Protein AF-0000000087148620 (afdb_homodimer)

Structure (mmCIF, N/CA/C/O backbone):
data_AF-0000000087148620-model_v1
#
loop_
_entity.id
_entity.type
_entity.pdbx_description
1 polymer 'PIN domain-containing protein'
#
loop_
_atom_site.group_PDB
_atom_site.id
_atom_site.type_symbol
_atom_site.label_atom_id
_atom_site.label_alt_id
_atom_site.label_comp_id
_atom_site.label_asym_id
_atom_site.label_entity_id
_atom_site.label_seq_id
_atom_site.pdbx_PDB_ins_code
_atom_site.Cartn_x
_atom_site.Cartn_y
_atom_site.Cartn_z
_atom_site.occupancy
_atom_site.B_iso_or_equiv
_atom_site.auth_seq_id
_atom_site.auth_comp_id
_atom_site.auth_asym_id
_atom_site.auth_atom_id
_atom_site.pdbx_PDB_model_num
ATOM 1 N N . MET A 1 1 ? -2.773 31.922 12.789 1 35.88 1 MET A N 1
ATOM 2 C CA . MET A 1 1 ? -1.862 30.859 13.211 1 35.88 1 MET A CA 1
ATOM 3 C C . MET A 1 1 ? -2.393 29.484 12.797 1 35.88 1 MET A C 1
ATOM 5 O O . MET A 1 1 ? -3.594 29.234 12.875 1 35.88 1 MET A O 1
ATOM 9 N N . PRO A 1 2 ? -1.873 28.719 11.805 1 46 2 PRO A N 1
ATOM 10 C CA . PRO A 1 2 ? -2.492 27.453 11.383 1 46 2 PRO A CA 1
ATOM 11 C C . PRO A 1 2 ? -3.004 26.625 12.562 1 46 2 PRO A C 1
ATOM 13 O O . PRO A 1 2 ? -2.43 26.672 13.656 1 46 2 PRO A O 1
ATOM 16 N N . ASP A 1 3 ? -4.266 26.578 12.703 1 55.19 3 ASP A N 1
ATOM 17 C CA . ASP A 1 3 ? -4.863 25.859 13.812 1 55.19 3 ASP A CA 1
ATOM 18 C C . ASP A 1 3 ? -4.043 24.609 14.164 1 55.19 3 ASP A C 1
ATOM 20 O O . ASP A 1 3 ? -3.854 23.734 13.32 1 55.19 3 ASP A O 1
ATOM 24 N N . SER A 1 4 ? -2.961 24.859 14.969 1 64.56 4 SER A N 1
ATOM 25 C CA . SER A 1 4 ? -2.084 23.828 15.5 1 64.56 4 SER A CA 1
ATOM 26 C C . SER A 1 4 ? -2.887 22.688 16.109 1 64.56 4 SER A C 1
ATOM 28 O O . SER A 1 4 ? -3.984 22.891 16.625 1 64.56 4 SER A O 1
ATOM 30 N N . LEU A 1 5 ? -2.521 21.516 15.688 1 76 5 LEU A N 1
ATOM 31 C CA . LEU A 1 5 ? -3.131 20.344 16.297 1 76 5 LEU A CA 1
ATOM 32 C C . LEU A 1 5 ? -3.068 20.422 17.812 1 76 5 LEU A C 1
ATOM 34 O O . LEU A 1 5 ? -2.092 20.922 18.375 1 76 5 LEU A O 1
ATOM 38 N N . PRO A 1 6 ? -4.215 20.109 18.5 1 80.88 6 PRO A N 1
ATOM 39 C CA . PRO A 1 6 ? -4.102 19.969 19.953 1 80.88 6 PRO A CA 1
ATOM 40 C C . PRO A 1 6 ? -2.998 18.984 20.359 1 80.88 6 PRO A C 1
ATOM 42 O O . PRO A 1 6 ? -2.387 18.344 19.5 1 80.88 6 PRO A O 1
ATOM 45 N N . THR A 1 7 ? -2.738 19.047 21.672 1 81.19 7 THR A N 1
ATOM 46 C CA . THR A 1 7 ? -1.706 18.141 22.156 1 81.19 7 THR A CA 1
ATOM 47 C C . THR A 1 7 ? -2.305 16.781 22.5 1 81.19 7 THR A C 1
ATOM 49 O O . THR A 1 7 ? -3.494 16.688 22.812 1 81.19 7 THR A O 1
ATOM 52 N N . GLU A 1 8 ? -1.48 15.781 22.359 1 88.88 8 GLU A N 1
ATOM 53 C CA . GLU A 1 8 ? -1.777 14.406 22.75 1 88.88 8 GLU A CA 1
ATOM 54 C C . GLU A 1 8 ? -2.869 13.812 21.859 1 88.88 8 GLU A C 1
ATOM 56 O O . GLU A 1 8 ? -3.83 13.227 22.359 1 88.88 8 GLU A O 1
ATOM 61 N N . VAL A 1 9 ? -2.76 14.141 20.609 1 92.44 9 VAL A N 1
ATOM 62 C CA . VAL A 1 9 ? -3.727 13.578 19.672 1 92.44 9 VAL A CA 1
ATOM 63 C C . VAL A 1 9 ? -3.02 12.625 18.719 1 92.44 9 VAL A C 1
ATOM 65 O O . VAL A 1 9 ? -1.8 12.695 18.547 1 92.44 9 VAL A O 1
ATOM 68 N N . THR A 1 10 ? -3.793 11.766 18.109 1 94.94 10 THR A N 1
ATOM 69 C CA . THR A 1 10 ? -3.328 10.875 17.047 1 94.94 10 THR A CA 1
ATOM 70 C C . THR A 1 10 ? -3.717 11.422 15.68 1 94.94 10 THR A C 1
ATOM 72 O O . THR A 1 10 ? -4.879 11.758 15.445 1 94.94 10 THR A O 1
ATOM 75 N N . VAL A 1 11 ? -2.709 11.461 14.82 1 95.94 11 VAL A N 1
ATOM 76 C CA . VAL A 1 11 ? -2.896 12.086 13.516 1 95.94 11 VAL A CA 1
ATOM 77 C C . VAL A 1 11 ? -2.596 11.078 12.414 1 95.94 11 VAL A C 1
ATOM 79 O O . VAL A 1 11 ? -1.506 10.5 12.367 1 95.94 11 VAL A O 1
ATOM 82 N N . LEU A 1 12 ? -3.586 10.859 11.578 1 97.19 12 LEU A N 1
ATOM 83 C CA . LEU A 1 12 ? -3.396 10.078 10.367 1 97.19 12 LEU A CA 1
ATOM 84 C C . LEU A 1 12 ? -3.217 10.984 9.156 1 97.19 12 LEU A C 1
ATOM 86 O O . LEU A 1 12 ? -3.895 12.008 9.031 1 97.19 12 LEU A O 1
ATOM 90 N N . THR A 1 13 ? -2.299 10.602 8.281 1 95.81 13 THR A N 1
ATOM 91 C CA . THR A 1 13 ? -2.105 11.383 7.062 1 95.81 13 THR A CA 1
ATOM 92 C C . THR A 1 13 ? -2.17 10.484 5.832 1 95.81 13 THR A C 1
ATOM 94 O O . THR A 1 13 ? -2.033 9.266 5.938 1 95.81 13 THR A O 1
ATOM 97 N N . ASP A 1 14 ? -2.359 11.047 4.688 1 95.31 14 ASP A N 1
ATOM 98 C CA . ASP A 1 14 ? -2.246 10.305 3.434 1 95.31 14 ASP A CA 1
ATOM 99 C C . ASP A 1 14 ? -0.849 10.453 2.834 1 95.31 14 ASP A C 1
ATOM 101 O O . ASP A 1 14 ? 0.032 11.07 3.439 1 95.31 14 ASP A O 1
ATOM 105 N N . VAL A 1 15 ? -0.685 9.891 1.714 1 96.38 15 VAL A N 1
ATOM 106 C CA . VAL A 1 15 ? 0.651 9.781 1.139 1 96.38 15 VAL A CA 1
ATOM 107 C C . VAL A 1 15 ? 1.121 11.148 0.65 1 96.38 15 VAL A C 1
ATOM 109 O O . VAL A 1 15 ? 2.303 11.484 0.767 1 96.38 15 VAL A O 1
ATOM 112 N N . ASN A 1 16 ? 0.211 12.008 0.154 1 95.56 16 ASN A N 1
ATOM 113 C CA . ASN A 1 16 ? 0.602 13.312 -0.375 1 95.56 16 ASN A CA 1
ATOM 114 C C . ASN A 1 16 ? 1.168 14.211 0.717 1 95.56 16 ASN A C 1
ATOM 116 O O . ASN A 1 16 ? 2.172 14.898 0.507 1 95.56 16 ASN A O 1
ATOM 120 N N . VAL A 1 17 ? 0.506 14.203 1.825 1 96.31 17 VAL A N 1
ATOM 121 C CA . VAL A 1 17 ? 0.961 15.008 2.953 1 96.31 17 VAL A CA 1
ATOM 122 C C . VAL A 1 17 ? 2.367 14.578 3.361 1 96.31 17 VAL A C 1
ATOM 124 O O . VAL A 1 17 ? 3.24 15.422 3.584 1 96.31 17 VAL A O 1
ATOM 127 N N . LEU A 1 18 ? 2.623 13.328 3.438 1 96.56 18 LEU A N 1
ATOM 128 C CA . LEU A 1 18 ? 3.939 12.812 3.803 1 96.56 18 LEU A CA 1
ATOM 129 C C . LEU A 1 18 ? 4.988 13.227 2.777 1 96.56 18 LEU A C 1
ATOM 131 O O . LEU A 1 18 ? 6.051 13.742 3.143 1 96.56 18 LEU A O 1
ATOM 135 N N . ALA A 1 19 ? 4.668 13.023 1.508 1 97.81 19 ALA A N 1
ATOM 136 C CA . ALA A 1 19 ? 5.605 13.336 0.435 1 97.81 19 ALA A CA 1
ATOM 137 C C . ALA A 1 19 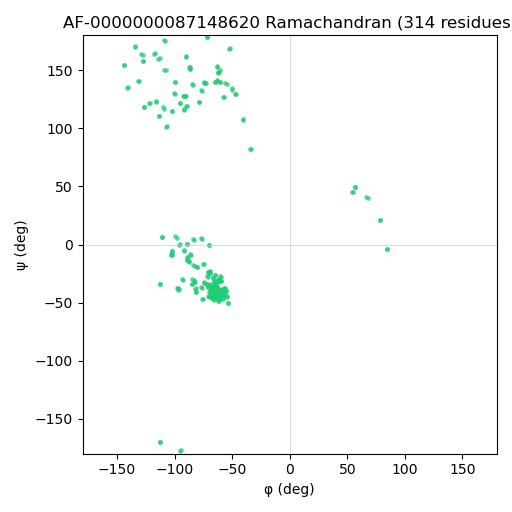? 5.949 14.82 0.425 1 97.81 19 ALA A C 1
ATOM 139 O O . ALA A 1 19 ? 7.117 15.195 0.316 1 97.81 19 ALA A O 1
ATOM 140 N N . ILE A 1 20 ? 4.938 15.625 0.566 1 97.06 20 ILE A N 1
ATOM 141 C CA . ILE A 1 20 ? 5.129 17.062 0.547 1 97.06 20 ILE A CA 1
ATOM 142 C C . ILE A 1 20 ? 5.953 17.5 1.76 1 97.06 20 ILE A C 1
ATOM 144 O O . ILE A 1 20 ? 6.891 18.281 1.634 1 97.06 20 ILE A O 1
ATOM 148 N N . ALA A 1 21 ? 5.645 16.953 2.93 1 96.19 21 ALA A N 1
ATOM 149 C CA . ALA A 1 21 ? 6.344 17.297 4.16 1 96.19 21 ALA A CA 1
ATOM 150 C C . ALA A 1 21 ? 7.824 16.938 4.074 1 96.19 21 ALA A C 1
ATOM 152 O O . ALA A 1 21 ? 8.672 17.641 4.629 1 96.19 21 ALA A O 1
ATOM 153 N N . LEU A 1 22 ? 8.133 15.914 3.354 1 96.81 22 LEU A N 1
ATOM 154 C CA . LEU A 1 22 ? 9.5 15.406 3.289 1 96.81 22 LEU A CA 1
ATOM 155 C C . LEU A 1 22 ? 10.266 16.047 2.137 1 96.81 22 LEU A C 1
ATOM 157 O O . LEU A 1 22 ? 11.453 15.781 1.945 1 96.81 22 LEU A O 1
ATOM 161 N N . THR A 1 23 ? 9.555 16.859 1.359 1 97.5 23 THR A N 1
ATOM 162 C CA . THR A 1 23 ? 10.172 17.562 0.24 1 97.5 23 THR A CA 1
ATOM 163 C C . THR A 1 23 ? 10.328 19.047 0.553 1 97.5 23 THR A C 1
ATOM 165 O O . THR A 1 23 ? 9.406 19.828 0.33 1 97.5 23 THR A O 1
ATOM 168 N N . GLU A 1 24 ? 11.477 19.438 0.899 1 94.44 24 GLU A N 1
ATOM 169 C CA . GLU A 1 24 ? 11.727 20.781 1.429 1 94.44 24 GLU A CA 1
ATOM 170 C C . GLU A 1 24 ? 11.422 21.844 0.387 1 94.44 24 GLU A C 1
ATOM 172 O O . GLU A 1 24 ? 10.883 22.906 0.718 1 94.44 24 GLU A O 1
ATOM 177 N N . ASP A 1 25 ? 11.711 21.578 -0.86 1 94 25 ASP A N 1
ATOM 178 C CA . ASP A 1 25 ? 11.578 22.609 -1.894 1 94 25 ASP A CA 1
ATOM 179 C C . ASP A 1 25 ? 10.18 22.594 -2.496 1 94 25 ASP A C 1
ATOM 181 O O . ASP A 1 25 ? 9.891 23.359 -3.42 1 94 25 ASP A O 1
ATOM 185 N N . HIS A 1 26 ? 9.32 21.719 -2.037 1 95 26 HIS A N 1
ATOM 186 C CA . HIS A 1 26 ? 7.953 21.734 -2.541 1 95 26 HIS A CA 1
ATOM 187 C C . HIS A 1 26 ? 7.238 23.031 -2.158 1 95 26 HIS A C 1
ATOM 189 O O . HIS A 1 26 ? 7.363 23.5 -1.025 1 95 26 HIS A O 1
ATOM 195 N N . PRO A 1 27 ? 6.449 23.594 -3.039 1 93.12 27 PRO A N 1
ATOM 196 C CA . PRO A 1 27 ? 5.785 24.875 -2.791 1 93.12 27 PRO A CA 1
ATOM 197 C C . PRO A 1 27 ? 4.855 24.828 -1.578 1 93.12 27 PRO A C 1
ATOM 199 O O . PRO A 1 27 ? 4.637 25.844 -0.928 1 93.12 27 PRO A O 1
ATOM 202 N N . ALA A 1 28 ? 4.363 23.688 -1.287 1 94.06 28 ALA A N 1
ATOM 203 C CA . ALA A 1 28 ? 3.416 23.578 -0.181 1 94.06 28 ALA A CA 1
ATOM 204 C C . ALA A 1 28 ? 4.105 23.062 1.081 1 94.06 28 ALA A C 1
ATOM 206 O O . ALA A 1 28 ? 3.449 22.766 2.08 1 94.06 28 ALA A O 1
ATOM 207 N N . HIS A 1 29 ? 5.371 22.938 1.078 1 95.44 29 HIS A N 1
ATOM 208 C CA . HIS A 1 29 ? 6.121 22.375 2.195 1 95.44 29 HIS A CA 1
ATOM 209 C C . HIS A 1 29 ? 5.844 23.141 3.486 1 95.44 29 HIS A C 1
ATOM 211 O O . HIS A 1 29 ? 5.582 22.547 4.527 1 95.44 29 HIS A O 1
ATOM 217 N N . GLU A 1 30 ? 5.832 24.406 3.424 1 93.5 30 GLU A N 1
ATOM 218 C CA . GLU A 1 30 ? 5.703 25.234 4.613 1 93.5 30 GLU A CA 1
ATOM 219 C C . GLU A 1 30 ? 4.305 25.125 5.219 1 93.5 30 GLU A C 1
ATOM 221 O O . GLU A 1 30 ? 4.125 25.328 6.422 1 93.5 30 GLU A O 1
ATOM 226 N N . ASP A 1 31 ? 3.371 24.75 4.426 1 93.44 31 ASP A N 1
ATOM 227 C CA . ASP A 1 31 ? 2.002 24.594 4.902 1 93.44 31 ASP A CA 1
ATOM 228 C C . ASP A 1 31 ? 1.817 23.219 5.562 1 93.44 31 ASP A C 1
ATOM 230 O O . ASP A 1 31 ? 1.035 23.078 6.504 1 93.44 31 ASP A O 1
ATOM 234 N N . VAL A 1 32 ? 2.525 22.266 5.078 1 93.69 32 VAL A N 1
ATOM 235 C CA . VAL A 1 32 ? 2.264 20.875 5.434 1 93.69 32 VAL A CA 1
ATOM 236 C C . VAL A 1 32 ? 3.213 20.438 6.547 1 93.69 32 VAL A C 1
ATOM 238 O O . VAL A 1 32 ? 2.799 19.766 7.496 1 93.69 32 VAL A O 1
ATOM 241 N N . PHE A 1 33 ? 4.449 20.891 6.508 1 93 33 PHE A N 1
ATOM 242 C CA . PHE A 1 33 ? 5.535 20.375 7.34 1 93 33 PHE A CA 1
ATOM 243 C C . PHE A 1 33 ? 5.223 20.594 8.82 1 93 33 PHE A C 1
ATOM 245 O O . PHE A 1 33 ? 5.445 19.688 9.641 1 93 33 PHE A O 1
ATOM 252 N N . PRO A 1 34 ? 4.688 21.703 9.227 1 89.44 34 PRO A N 1
ATOM 253 C CA . PRO A 1 34 ? 4.418 21.922 10.648 1 89.44 34 PRO A CA 1
ATOM 254 C C . PRO A 1 34 ? 3.465 20.875 11.227 1 89.44 34 PRO A C 1
ATOM 256 O O . PRO A 1 34 ? 3.582 20.516 12.398 1 89.44 34 PRO A O 1
ATOM 259 N N . TRP A 1 35 ? 2.564 20.375 10.438 1 87.19 35 TRP A N 1
ATOM 260 C CA . TRP A 1 35 ? 1.603 19.375 10.891 1 87.19 35 TRP A CA 1
ATOM 261 C C . TRP A 1 35 ? 2.293 18.047 11.188 1 87.19 35 TRP A C 1
ATOM 263 O O . TRP A 1 35 ? 1.923 17.344 12.125 1 87.19 35 TRP A O 1
ATOM 273 N N . ILE A 1 36 ? 3.268 17.703 10.406 1 87.62 36 ILE A N 1
ATOM 274 C CA . ILE A 1 36 ? 3.992 16.438 10.531 1 87.62 36 ILE A CA 1
ATOM 275 C C . ILE A 1 36 ? 5.043 16.562 11.633 1 87.62 36 ILE A C 1
ATOM 277 O O . ILE A 1 36 ? 5.215 15.641 12.438 1 87.62 36 ILE A O 1
ATOM 281 N N . GLN A 1 37 ? 5.695 17.734 11.641 1 85.19 37 GLN A N 1
ATOM 282 C CA . GLN A 1 37 ? 6.707 17.984 12.664 1 85.19 37 GLN A CA 1
ATOM 283 C C . GLN A 1 37 ? 6.105 17.891 14.062 1 85.19 37 GLN A C 1
ATOM 285 O O . GLN A 1 37 ? 6.688 17.266 14.961 1 85.19 37 GLN A O 1
ATOM 290 N N . ASN A 1 38 ? 4.98 18.5 14.211 1 81.25 38 ASN A N 1
ATOM 291 C CA . ASN A 1 38 ? 4.285 18.484 15.492 1 81.25 38 ASN A CA 1
ATOM 292 C C . ASN A 1 38 ? 3.881 17.062 15.891 1 81.25 38 ASN A C 1
ATOM 294 O O . ASN A 1 38 ? 3.877 16.719 17.078 1 81.25 38 ASN A O 1
ATOM 298 N N . ALA A 1 39 ? 3.6 16.281 14.914 1 77.56 39 ALA A N 1
ATOM 299 C CA . ALA A 1 39 ? 3.156 14.906 15.164 1 77.56 39 ALA A CA 1
ATOM 300 C C . ALA A 1 39 ? 4.34 13.992 15.461 1 77.56 39 ALA A C 1
ATOM 302 O O . ALA A 1 39 ? 4.184 12.953 16.109 1 77.56 39 ALA A O 1
ATOM 303 N N . LEU A 1 40 ? 5.531 14.383 15.086 1 79.31 40 LEU A N 1
ATOM 304 C CA . LEU A 1 40 ? 6.727 13.57 15.273 1 79.31 40 LEU A CA 1
ATOM 305 C C . LEU A 1 40 ? 7.461 13.961 16.547 1 79.31 40 LEU A C 1
ATOM 307 O O . LEU A 1 40 ? 8.023 13.109 17.234 1 79.31 40 LEU A O 1
ATOM 311 N N . ASP A 1 41 ? 7.531 15.203 16.875 1 74.5 41 ASP A N 1
ATOM 312 C CA . ASP A 1 41 ? 8.391 15.719 17.938 1 74.5 41 ASP A CA 1
ATOM 313 C C . ASP A 1 41 ? 7.574 16.031 19.188 1 74.5 41 ASP A C 1
ATOM 315 O O . ASP A 1 41 ? 8.141 16.297 20.25 1 74.5 41 ASP A O 1
ATOM 319 N N . GLY A 1 42 ? 6.328 15.977 19.094 1 71.69 42 GLY A N 1
ATOM 320 C CA . GLY A 1 42 ? 5.492 16.391 20.203 1 71.69 42 GLY A CA 1
ATOM 321 C C . GLY A 1 42 ? 4.73 15.25 20.844 1 71.69 42 GLY A C 1
ATOM 322 O O . GLY A 1 42 ? 5.113 14.086 20.688 1 71.69 42 GLY A O 1
ATOM 323 N N . PRO A 1 43 ? 3.84 15.734 21.688 1 80.69 43 PRO A N 1
ATOM 324 C CA . PRO A 1 43 ? 3.029 14.773 22.438 1 80.69 43 PRO A CA 1
ATOM 325 C C . PRO A 1 43 ? 2.025 14.031 21.547 1 80.69 43 PRO A C 1
ATOM 327 O O . PRO A 1 43 ? 1.303 13.156 22.031 1 80.69 43 PRO A O 1
ATOM 330 N N . ASN A 1 44 ? 2.061 14.391 20.297 1 89.88 44 ASN A N 1
ATOM 331 C CA . ASN A 1 44 ? 1.136 13.742 19.375 1 89.88 44 ASN A CA 1
ATOM 332 C C . ASN A 1 44 ? 1.749 12.492 18.75 1 89.88 44 ASN A C 1
ATOM 334 O O . ASN A 1 44 ? 2.945 12.242 18.906 1 89.88 44 ASN A O 1
ATOM 338 N N . VAL A 1 45 ? 0.903 11.688 18.234 1 92.88 45 VAL A N 1
ATOM 339 C CA . VAL A 1 45 ? 1.344 10.477 17.547 1 92.88 45 VAL A CA 1
ATOM 340 C C . VAL A 1 45 ? 0.959 10.547 16.078 1 92.88 45 VAL A C 1
ATOM 342 O O . VAL A 1 45 ? -0.206 10.773 15.742 1 92.88 45 VAL A O 1
ATOM 345 N N . LEU A 1 46 ? 1.931 10.422 15.25 1 95.69 46 LEU A N 1
ATOM 346 C CA . LEU A 1 46 ? 1.691 10.336 13.812 1 95.69 46 LEU A CA 1
ATOM 347 C C . LEU A 1 46 ? 1.503 8.883 13.383 1 95.69 46 LEU A C 1
ATOM 349 O O . LEU A 1 46 ? 2.393 8.055 13.578 1 95.69 46 LEU A O 1
ATOM 353 N N . LEU A 1 47 ? 0.333 8.578 12.828 1 97.06 47 LEU A N 1
ATOM 354 C CA . LEU A 1 47 ? 0.061 7.273 12.227 1 97.06 47 LEU A CA 1
ATOM 355 C C . LEU A 1 47 ? 0.414 7.273 10.742 1 97.06 47 LEU A C 1
ATOM 357 O O . LEU A 1 47 ? -0.007 8.164 10 1 97.06 47 LEU A O 1
ATOM 361 N N . VAL A 1 48 ? 1.215 6.289 10.359 1 97.5 48 VAL A N 1
ATOM 362 C CA . VAL A 1 48 ? 1.622 6.152 8.969 1 97.5 48 VAL A CA 1
ATOM 363 C C . VAL A 1 48 ? 1.308 4.742 8.477 1 97.5 48 VAL A C 1
ATOM 365 O O . VAL A 1 48 ? 1.801 3.758 9.031 1 97.5 48 VAL A O 1
ATOM 368 N N . PHE A 1 49 ? 0.438 4.645 7.457 1 98.25 49 PHE A N 1
ATOM 369 C CA . PHE A 1 49 ? 0.146 3.35 6.855 1 98.25 49 PHE A CA 1
ATOM 370 C C . PHE A 1 49 ? 1.409 2.725 6.277 1 98.25 49 PHE A C 1
ATOM 372 O O . PHE A 1 49 ? 2.221 3.412 5.652 1 98.25 49 PHE A O 1
ATOM 379 N N . ASP A 1 50 ? 1.624 1.472 6.398 1 98 50 ASP A N 1
ATOM 380 C CA . ASP A 1 50 ? 2.906 0.789 6.262 1 98 50 ASP A CA 1
ATOM 381 C C . ASP A 1 50 ? 3.432 0.895 4.832 1 98 50 ASP A C 1
ATOM 383 O O . ASP A 1 50 ? 4.645 0.877 4.605 1 98 50 ASP A O 1
ATOM 387 N N . TYR A 1 51 ? 2.553 1.052 3.822 1 97.12 51 TYR A N 1
ATOM 388 C CA . TYR A 1 51 ? 3.051 1.155 2.455 1 97.12 51 TYR A CA 1
ATOM 389 C C . TYR A 1 51 ? 3.35 2.604 2.09 1 97.12 51 TYR A C 1
ATOM 391 O O . TYR A 1 51 ? 4.02 2.875 1.089 1 97.12 51 TYR A O 1
ATOM 399 N N . TYR A 1 52 ? 2.924 3.568 2.85 1 97.81 52 TYR A N 1
ATOM 400 C CA . TYR A 1 52 ? 2.932 4.977 2.471 1 97.81 52 TYR A CA 1
ATOM 401 C C . TYR A 1 52 ? 4.355 5.512 2.391 1 97.81 52 TYR A C 1
ATOM 403 O O . TYR A 1 52 ? 4.668 6.34 1.532 1 97.81 52 TYR A O 1
ATOM 411 N N . PRO A 1 53 ? 5.289 5.062 3.23 1 98.12 53 PRO A N 1
ATOM 412 C CA . PRO A 1 53 ? 6.66 5.547 3.068 1 98.12 53 PRO A CA 1
ATOM 413 C C . PRO A 1 53 ? 7.234 5.246 1.686 1 98.12 53 PRO A C 1
ATOM 415 O O . PRO A 1 53 ? 7.852 6.113 1.065 1 98.12 53 PRO A O 1
ATOM 418 N N . LEU A 1 54 ? 6.977 4.031 1.188 1 97.69 54 LEU A N 1
ATOM 419 C CA . LEU A 1 54 ? 7.48 3.66 -0.13 1 97.69 54 LEU A CA 1
ATOM 420 C C . LEU A 1 54 ? 6.777 4.453 -1.226 1 97.69 54 LEU A C 1
ATOM 422 O O . LEU A 1 54 ? 7.418 4.91 -2.176 1 97.69 54 LEU A O 1
ATOM 426 N N . ARG A 1 55 ? 5.48 4.633 -1.05 1 97.12 55 ARG A N 1
ATOM 427 C CA . ARG A 1 55 ? 4.727 5.402 -2.033 1 97.12 55 ARG A CA 1
ATOM 428 C C . ARG A 1 55 ? 5.156 6.863 -2.031 1 97.12 55 ARG A C 1
ATOM 430 O O . ARG A 1 55 ? 5.219 7.5 -3.086 1 97.12 55 ARG A O 1
ATOM 437 N N . ALA A 1 56 ? 5.387 7.383 -0.838 1 97.94 56 ALA A N 1
ATOM 438 C CA . ALA A 1 56 ? 5.867 8.758 -0.73 1 97.94 56 ALA A CA 1
ATOM 439 C C . ALA A 1 56 ? 7.207 8.93 -1.441 1 97.94 56 ALA A C 1
ATOM 441 O O . ALA A 1 56 ? 7.422 9.914 -2.146 1 97.94 56 ALA A O 1
ATOM 442 N N . GLN A 1 57 ? 8.094 7.969 -1.261 1 98.38 57 GLN A N 1
ATOM 443 C CA . GLN A 1 57 ? 9.375 8.031 -1.959 1 98.38 57 GLN A CA 1
ATOM 444 C C . GLN A 1 57 ? 9.172 8.078 -3.471 1 98.38 57 GLN A C 1
ATOM 446 O O . GLN A 1 57 ? 9.852 8.828 -4.172 1 98.38 57 GLN A O 1
ATOM 451 N N . TYR A 1 58 ? 8.281 7.309 -3.93 1 97.38 58 TYR A N 1
ATOM 452 C CA . TYR A 1 58 ? 7.98 7.285 -5.355 1 97.38 58 TYR A CA 1
ATOM 453 C C . TYR A 1 58 ? 7.496 8.648 -5.832 1 97.38 58 TYR A C 1
ATOM 455 O O . TYR A 1 58 ? 7.961 9.156 -6.855 1 97.38 58 TYR A O 1
ATOM 463 N N . LEU A 1 59 ? 6.598 9.25 -5.125 1 97.38 59 LEU A N 1
ATOM 464 C CA . LEU A 1 59 ? 6.09 10.57 -5.484 1 97.38 59 LEU A CA 1
ATOM 465 C C . LEU A 1 59 ? 7.211 11.602 -5.48 1 97.38 59 LEU A C 1
ATOM 467 O O . LEU A 1 59 ? 7.309 12.422 -6.398 1 97.38 59 LEU A O 1
ATOM 471 N N . MET A 1 60 ? 8.039 11.539 -4.5 1 98.12 60 MET A N 1
ATOM 472 C CA . MET A 1 60 ? 9.133 12.492 -4.344 1 98.12 60 MET A CA 1
ATOM 473 C C . MET A 1 60 ? 10.078 12.438 -5.543 1 98.12 60 MET A C 1
ATOM 475 O O . MET A 1 60 ? 10.477 13.477 -6.07 1 98.12 60 MET A O 1
ATOM 479 N N . THR A 1 61 ? 10.383 11.203 -5.992 1 97.81 61 THR A N 1
ATOM 480 C CA . THR A 1 61 ? 11.359 11.047 -7.059 1 97.81 61 THR A CA 1
ATOM 481 C C . THR A 1 61 ? 10.703 11.211 -8.43 1 97.81 61 THR A C 1
ATOM 483 O O . THR A 1 61 ? 11.266 11.836 -9.32 1 97.81 61 THR A O 1
ATOM 486 N N . SER A 1 62 ? 9.461 10.797 -8.586 1 96.81 62 SER A N 1
ATOM 487 C CA . SER A 1 62 ? 8.828 10.758 -9.898 1 96.81 62 SER A CA 1
ATOM 488 C C . SER A 1 62 ? 8.062 12.047 -10.18 1 96.81 62 SER A C 1
ATOM 490 O O . SER A 1 62 ? 7.926 12.453 -11.336 1 96.81 62 SER A O 1
ATOM 492 N N . ASN A 1 63 ? 7.57 12.648 -9.141 1 96 63 ASN A N 1
ATOM 493 C CA . ASN A 1 63 ? 6.688 13.789 -9.359 1 96 63 ASN A CA 1
ATOM 494 C C . ASN A 1 63 ? 7.324 15.086 -8.883 1 96 63 ASN A C 1
ATOM 496 O O . ASN A 1 63 ? 7.113 16.141 -9.477 1 96 63 ASN A O 1
ATOM 500 N N . PHE A 1 64 ? 8.109 14.992 -7.828 1 96.56 64 PHE A N 1
ATOM 501 C CA . PHE A 1 64 ? 8.602 16.219 -7.227 1 96.56 64 PHE A CA 1
ATOM 502 C C . PHE A 1 64 ? 10.055 16.484 -7.621 1 96.56 64 PHE A C 1
ATOM 504 O O . PHE A 1 64 ? 10.625 17.516 -7.262 1 96.56 64 PHE A O 1
ATOM 511 N N . GLY A 1 65 ? 10.695 15.547 -8.258 1 96 65 GLY A N 1
ATOM 512 C CA . GLY A 1 65 ? 12.047 15.734 -8.773 1 96 65 GLY A CA 1
ATOM 513 C C . GLY A 1 65 ? 13.109 15.617 -7.707 1 96 65 GLY A C 1
ATOM 514 O O . GLY A 1 65 ? 14.227 16.125 -7.871 1 96 65 GLY A O 1
ATOM 515 N N . VAL A 1 66 ? 12.797 14.977 -6.637 1 97.56 66 VAL A N 1
ATOM 516 C CA . VAL A 1 66 ? 13.758 14.773 -5.562 1 97.56 66 VAL A CA 1
ATOM 517 C C . VAL A 1 66 ? 14.773 13.711 -5.977 1 97.56 66 VAL A C 1
ATOM 519 O O . VAL A 1 66 ? 14.406 12.688 -6.562 1 97.56 66 VAL A O 1
ATOM 522 N N . ASP A 1 67 ? 16.016 14 -5.617 1 97.31 67 ASP A N 1
ATOM 523 C CA . ASP A 1 67 ? 17.078 13.031 -5.875 1 97.31 67 ASP A CA 1
ATOM 524 C C . ASP A 1 67 ? 16.828 11.727 -5.121 1 97.31 67 ASP A C 1
ATOM 526 O O . ASP A 1 67 ? 16.359 11.742 -3.979 1 97.31 67 ASP A O 1
ATOM 530 N N . ASP A 1 68 ? 17.281 10.641 -5.746 1 96.69 68 ASP A N 1
ATOM 531 C CA . ASP A 1 68 ? 17.016 9.32 -5.191 1 96.69 68 ASP A CA 1
ATOM 532 C C . ASP A 1 68 ? 17.609 9.18 -3.795 1 96.69 68 ASP A C 1
ATOM 534 O O . ASP A 1 68 ? 16.969 8.656 -2.885 1 96.69 68 ASP A O 1
ATOM 538 N N . VAL A 1 69 ? 18.781 9.625 -3.592 1 96.94 69 VAL A N 1
ATOM 539 C CA . VAL A 1 69 ? 19.484 9.484 -2.32 1 96.94 69 VAL A CA 1
ATOM 540 C C . VAL A 1 69 ? 18.797 10.336 -1.252 1 96.94 69 VAL A C 1
ATOM 542 O O . VAL A 1 69 ? 18.562 9.867 -0.132 1 96.94 69 VAL A O 1
ATOM 545 N N . ALA A 1 70 ? 18.469 11.508 -1.597 1 97.81 70 ALA A N 1
ATOM 546 C CA . ALA A 1 70 ? 17.797 12.406 -0.668 1 97.81 70 ALA A CA 1
ATOM 547 C C . ALA A 1 70 ? 16.438 11.852 -0.266 1 97.81 70 ALA A C 1
ATOM 549 O O . ALA A 1 70 ? 16.062 11.891 0.909 1 97.81 70 ALA A O 1
ATOM 550 N N . ALA A 1 71 ? 15.688 11.344 -1.258 1 98.06 71 ALA A N 1
ATOM 551 C CA . ALA A 1 71 ? 14.375 10.773 -0.988 1 98.06 71 ALA A CA 1
ATOM 552 C C . ALA A 1 71 ? 14.484 9.562 -0.064 1 98.06 71 ALA A C 1
ATOM 554 O O . ALA A 1 71 ? 13.734 9.445 0.905 1 98.06 71 ALA A O 1
ATOM 555 N N . ARG A 1 72 ? 15.422 8.734 -0.395 1 97.69 72 ARG A N 1
ATOM 556 C CA . ARG A 1 72 ? 15.672 7.543 0.418 1 97.69 72 ARG A CA 1
ATOM 557 C C . ARG A 1 72 ? 16 7.926 1.857 1 97.69 72 ARG A C 1
ATOM 559 O O . ARG A 1 72 ? 15.461 7.34 2.799 1 97.69 72 ARG A O 1
ATOM 566 N N . ASN A 1 73 ? 16.875 8.875 2.061 1 97.44 73 ASN A N 1
ATOM 567 C CA . ASN A 1 73 ? 17.266 9.305 3.395 1 97.44 73 ASN A CA 1
ATOM 568 C C . ASN A 1 73 ? 16.094 9.898 4.168 1 97.44 73 ASN A C 1
ATOM 570 O O . ASN A 1 73 ? 15.938 9.641 5.363 1 97.44 73 ASN A O 1
ATOM 574 N N . ALA A 1 74 ? 15.32 10.664 3.506 1 97.25 74 ALA A N 1
ATOM 575 C CA . ALA A 1 74 ? 14.156 11.273 4.137 1 97.25 74 ALA A CA 1
ATOM 576 C C . ALA A 1 74 ? 13.172 10.211 4.617 1 97.25 74 ALA A C 1
ATOM 578 O O . ALA A 1 74 ? 12.656 10.289 5.738 1 97.25 74 ALA A O 1
ATOM 579 N N . ILE A 1 75 ? 12.93 9.219 3.807 1 98.06 75 ILE A N 1
ATOM 580 C CA . ILE A 1 75 ? 11.977 8.172 4.145 1 98.06 75 ILE A CA 1
ATOM 581 C C . ILE A 1 75 ? 12.523 7.32 5.289 1 98.06 75 ILE A C 1
ATOM 583 O O . ILE A 1 75 ? 11.789 6.984 6.223 1 98.06 75 ILE A O 1
ATOM 587 N N . GLN A 1 76 ? 13.789 6.984 5.219 1 97.75 76 GLN A N 1
ATOM 588 C CA . GLN A 1 76 ? 14.367 6.199 6.297 1 97.75 76 GLN A CA 1
ATOM 589 C C . GLN A 1 76 ? 14.328 6.961 7.621 1 97.75 76 GLN A C 1
ATOM 591 O O . GLN A 1 76 ? 14.102 6.367 8.68 1 97.75 76 GLN A O 1
ATOM 596 N N . SER A 1 77 ? 14.57 8.273 7.559 1 95.75 77 SER A N 1
ATOM 597 C CA . SER A 1 77 ? 14.453 9.102 8.758 1 95.75 77 SER A CA 1
ATOM 598 C C . SER A 1 77 ? 13.047 9.055 9.328 1 95.75 77 SER A C 1
ATOM 600 O O . SER A 1 77 ? 12.867 8.969 10.547 1 95.75 77 SER A O 1
ATOM 602 N N . LEU A 1 78 ? 12.07 9.125 8.484 1 96 78 LEU A N 1
ATOM 603 C CA . LEU A 1 78 ? 10.68 9.031 8.914 1 96 78 LEU A CA 1
ATOM 604 C C . LEU A 1 78 ? 10.414 7.688 9.594 1 96 78 LEU A C 1
ATOM 606 O O . LEU A 1 78 ? 9.805 7.641 10.664 1 96 78 LEU A O 1
ATOM 610 N N . VAL A 1 79 ? 10.883 6.566 8.977 1 96.5 79 VAL A N 1
ATOM 611 C CA . VAL A 1 79 ? 10.617 5.219 9.477 1 96.5 79 VAL A CA 1
ATOM 612 C C . VAL A 1 79 ? 11.312 5.02 10.82 1 96.5 79 VAL A C 1
ATOM 614 O O . VAL A 1 79 ? 10.797 4.312 11.695 1 96.5 79 VAL A O 1
ATOM 617 N N . ARG A 1 80 ? 12.383 5.68 11.047 1 94.88 80 ARG A N 1
ATOM 618 C CA . ARG A 1 80 ? 13.141 5.555 12.289 1 94.88 80 ARG A CA 1
ATOM 619 C C . ARG A 1 80 ? 12.625 6.531 13.344 1 94.88 80 ARG A C 1
ATOM 621 O O . ARG A 1 80 ? 13.062 6.5 14.492 1 94.88 80 ARG A O 1
ATOM 628 N N . SER A 1 81 ? 11.766 7.449 12.898 1 93.5 81 SER A N 1
ATOM 629 C CA . SER A 1 81 ? 11.18 8.43 13.812 1 93.5 81 SER A CA 1
ATOM 630 C C . SER A 1 81 ? 10.156 7.789 14.734 1 93.5 81 SER A C 1
ATOM 632 O O . SER A 1 81 ? 9.891 6.586 14.641 1 93.5 81 SER A O 1
ATOM 634 N N . PRO A 1 82 ? 9.547 8.586 15.656 1 92.69 82 PRO A N 1
ATOM 635 C CA . PRO A 1 82 ? 8.539 8.039 16.562 1 92.69 82 PRO A CA 1
ATOM 636 C C . PRO A 1 82 ? 7.188 7.836 15.891 1 92.69 82 PRO A C 1
ATOM 638 O O . PRO A 1 82 ? 6.211 7.477 16.547 1 92.69 82 PRO A O 1
ATOM 641 N N . ALA A 1 83 ? 7.086 8.055 14.578 1 94.5 83 ALA A N 1
ATOM 642 C CA . ALA A 1 83 ? 5.859 7.734 13.859 1 94.5 83 ALA A CA 1
ATOM 643 C C . ALA A 1 83 ? 5.473 6.273 14.055 1 94.5 83 ALA A C 1
ATOM 645 O O . ALA A 1 83 ? 6.336 5.395 14.078 1 94.5 83 ALA A O 1
ATOM 646 N N . ARG A 1 84 ? 4.227 6.031 14.242 1 95.44 84 ARG A N 1
ATOM 647 C CA . ARG A 1 84 ? 3.719 4.672 14.375 1 95.44 84 ARG A CA 1
ATOM 648 C C . ARG A 1 84 ? 3.291 4.113 13.023 1 95.44 84 ARG A C 1
ATOM 650 O O . ARG A 1 84 ? 2.316 4.582 12.43 1 95.44 84 ARG A O 1
ATOM 657 N N . ILE A 1 85 ? 3.969 3.102 12.602 1 97.44 85 ILE A N 1
ATOM 658 C CA . ILE A 1 85 ? 3.586 2.418 11.367 1 97.44 85 ILE A CA 1
ATOM 659 C C . ILE A 1 85 ? 2.4 1.494 11.641 1 97.44 85 ILE A C 1
ATOM 661 O O . ILE A 1 85 ? 2.473 0.617 12.508 1 97.44 85 ILE A O 1
ATOM 665 N N . ILE A 1 86 ? 1.342 1.716 10.906 1 98.19 86 ILE A N 1
ATOM 666 C CA . ILE A 1 86 ? 0.123 0.942 11.109 1 98.19 86 ILE A CA 1
ATOM 667 C C . ILE A 1 86 ? -0.207 0.152 9.852 1 98.19 86 ILE A C 1
ATOM 669 O O . ILE A 1 86 ? 0.368 0.4 8.789 1 98.19 86 ILE A O 1
ATOM 673 N N . SER A 1 87 ? -1.087 -0.841 9.984 1 98.5 87 SER A N 1
ATOM 674 C CA . SER A 1 87 ? -1.445 -1.737 8.891 1 98.5 87 SER A CA 1
ATOM 675 C C . SER A 1 87 ? -2.957 -1.928 8.805 1 98.5 87 SER A C 1
ATOM 677 O O . SER A 1 87 ? -3.703 -1.379 9.617 1 98.5 87 SER A O 1
ATOM 679 N N . ALA A 1 88 ? -3.4 -2.549 7.734 1 98.12 88 ALA A N 1
ATOM 680 C CA . ALA A 1 88 ? -4.809 -2.881 7.547 1 98.12 88 ALA A CA 1
ATOM 681 C C . ALA A 1 88 ? -5.043 -4.379 7.703 1 98.12 88 ALA A C 1
ATOM 683 O O . ALA A 1 88 ? -4.129 -5.184 7.512 1 98.12 88 ALA A O 1
ATOM 684 N N . THR A 1 89 ? -6.203 -4.738 8.141 1 97.19 89 THR A N 1
ATOM 685 C CA . THR A 1 89 ? -6.668 -6.121 8.195 1 97.19 89 THR A CA 1
ATOM 686 C C . THR A 1 89 ? -7.754 -6.371 7.152 1 97.19 89 THR A C 1
ATOM 688 O O . THR A 1 89 ? -8.156 -5.453 6.438 1 97.19 89 THR A O 1
ATOM 691 N N . GLU A 1 90 ? -8.148 -7.613 7.098 1 97.06 90 GLU A N 1
ATOM 692 C CA . GLU A 1 90 ? -9.289 -7.945 6.25 1 97.06 90 GLU A CA 1
ATOM 693 C C . GLU A 1 90 ? -10.508 -7.098 6.605 1 97.06 90 GLU A C 1
ATOM 695 O O . GLU A 1 90 ? -11.203 -6.602 5.719 1 97.06 90 GLU A O 1
ATOM 700 N N . THR A 1 91 ? -10.641 -6.922 7.914 1 97.69 91 THR A N 1
ATOM 701 C CA . THR A 1 91 ? -11.766 -6.125 8.398 1 97.69 91 THR A CA 1
ATOM 702 C C . THR A 1 91 ? -11.641 -4.68 7.93 1 97.69 91 THR A C 1
ATOM 704 O O . THR A 1 91 ? -12.617 -4.086 7.465 1 97.69 91 THR A O 1
ATOM 707 N N . THR A 1 92 ? -10.492 -4.062 7.992 1 98.44 92 THR A N 1
ATOM 708 C CA . THR A 1 92 ? -10.273 -2.688 7.555 1 98.44 92 THR A CA 1
ATOM 709 C C . THR A 1 92 ? -10.57 -2.537 6.066 1 98.44 92 THR A C 1
ATOM 711 O O . THR A 1 92 ? -11.203 -1.564 5.652 1 98.44 92 THR A O 1
ATOM 714 N N . LEU A 1 93 ? -10.133 -3.51 5.262 1 98.44 93 LEU A N 1
ATOM 715 C CA . LEU A 1 93 ? -10.336 -3.479 3.816 1 98.44 93 LEU A CA 1
ATOM 716 C C . LEU A 1 93 ? -11.82 -3.566 3.48 1 98.44 93 LEU A C 1
ATOM 718 O O . LEU A 1 93 ? -12.32 -2.805 2.648 1 98.44 93 LEU A O 1
ATOM 722 N N . LEU A 1 94 ? -12.508 -4.438 4.152 1 98.19 94 LEU A N 1
ATOM 723 C CA . LEU A 1 94 ? -13.93 -4.598 3.881 1 98.19 94 LEU A CA 1
ATOM 724 C C . LEU A 1 94 ? -14.711 -3.369 4.328 1 98.19 94 LEU A C 1
ATOM 726 O O . LEU A 1 94 ? -15.664 -2.957 3.66 1 98.19 94 LEU A O 1
ATOM 730 N N . LYS A 1 95 ? -14.328 -2.764 5.414 1 98.38 95 LYS A N 1
ATOM 731 C CA . LYS A 1 95 ? -14.969 -1.534 5.879 1 98.38 95 LYS A CA 1
ATOM 732 C C . LYS A 1 95 ? -14.758 -0.399 4.879 1 98.38 95 LYS A C 1
ATOM 734 O O . LYS A 1 95 ? -15.641 0.45 4.707 1 98.38 95 LYS A O 1
ATOM 739 N N . ALA A 1 96 ? -13.602 -0.365 4.238 1 98.44 96 ALA A N 1
ATOM 740 C CA . ALA A 1 96 ? -13.367 0.646 3.213 1 98.44 96 ALA A CA 1
ATOM 741 C C . ALA A 1 96 ? -14.43 0.584 2.121 1 98.44 96 ALA A C 1
ATOM 743 O O . ALA A 1 96 ? -14.914 1.62 1.659 1 98.44 96 ALA A O 1
ATOM 744 N N . TYR A 1 97 ? -14.805 -0.601 1.73 1 97.81 97 TYR A N 1
ATOM 745 C CA . TYR A 1 97 ? -15.812 -0.768 0.685 1 97.81 97 TYR A CA 1
ATOM 746 C C . TYR A 1 97 ? -17.188 -0.374 1.189 1 97.81 97 TYR A C 1
ATOM 748 O O . TYR A 1 97 ? -18 0.186 0.441 1 97.81 97 TYR A O 1
ATOM 756 N N . GLU A 1 98 ? -17.469 -0.676 2.457 1 97.75 98 GLU A N 1
ATOM 757 C CA . GLU A 1 98 ? -18.719 -0.247 3.059 1 97.75 98 GLU A CA 1
ATOM 758 C C . GLU A 1 98 ? -18.828 1.275 3.086 1 97.75 98 GLU A C 1
ATOM 760 O O . GLU A 1 98 ? -19.859 1.836 2.723 1 97.75 98 GLU A O 1
ATOM 765 N N . ILE A 1 99 ? -17.797 1.898 3.494 1 97.56 99 ILE A N 1
ATOM 766 C CA . ILE A 1 99 ? -17.766 3.355 3.549 1 97.56 99 ILE A CA 1
ATOM 767 C C . ILE A 1 99 ? -17.906 3.93 2.141 1 97.56 99 ILE A C 1
ATOM 769 O O . ILE A 1 99 ? -18.672 4.871 1.926 1 97.56 99 ILE A O 1
ATOM 773 N N . SER A 1 100 ? -17.141 3.359 1.218 1 96.94 100 SER A N 1
ATOM 774 C CA . SER A 1 100 ? -17.203 3.809 -0.17 1 96.94 100 SER A CA 1
ATOM 775 C C . SER A 1 100 ? -18.625 3.777 -0.707 1 96.94 100 SER A C 1
ATOM 777 O O . SER A 1 100 ? -19.078 4.734 -1.34 1 96.94 100 SER A O 1
ATOM 779 N N . ALA A 1 101 ? -19.312 2.73 -0.44 1 95.81 101 ALA A N 1
ATOM 780 C CA . ALA A 1 101 ? -20.688 2.576 -0.891 1 95.81 101 ALA A CA 1
ATOM 781 C C . ALA A 1 101 ? -21.609 3.566 -0.183 1 95.81 101 ALA A C 1
ATOM 783 O O . ALA A 1 101 ? -22.422 4.242 -0.826 1 95.81 101 ALA A O 1
ATOM 784 N N . ALA A 1 102 ? -21.484 3.691 1.079 1 95.75 102 ALA A N 1
ATOM 785 C CA . ALA A 1 102 ? -22.359 4.523 1.895 1 95.75 102 ALA A CA 1
ATOM 786 C C . ALA A 1 102 ? -22.172 6 1.573 1 95.75 102 ALA A C 1
ATOM 788 O O . ALA A 1 102 ? -23.141 6.77 1.567 1 95.75 102 ALA A O 1
ATOM 789 N N . LYS A 1 103 ? -20.953 6.379 1.291 1 94.94 103 LYS A N 1
ATOM 790 C CA . LYS A 1 103 ? -20.625 7.789 1.113 1 94.94 103 LYS A CA 1
ATOM 791 C C . LYS A 1 103 ? -20.484 8.141 -0.365 1 94.94 103 LYS A C 1
ATOM 793 O O . LYS A 1 103 ? -20.281 9.305 -0.718 1 94.94 103 LYS A O 1
ATOM 798 N N . ASN A 1 104 ? -20.547 7.191 -1.259 1 93.12 104 ASN A N 1
ATOM 799 C CA . ASN A 1 104 ? -20.391 7.371 -2.697 1 93.12 104 ASN A CA 1
ATOM 800 C C . ASN A 1 104 ? -19.047 8.023 -3.041 1 93.12 104 ASN A C 1
ATOM 802 O O . ASN A 1 104 ? -19.016 9.047 -3.725 1 93.12 104 ASN A O 1
ATOM 806 N N . HIS A 1 105 ? -18.031 7.488 -2.5 1 95 105 HIS A N 1
ATOM 807 C CA . HIS A 1 105 ? -16.656 7.938 -2.693 1 95 105 HIS A CA 1
ATOM 808 C C . HIS A 1 105 ? -15.75 6.789 -3.125 1 95 105 HIS A C 1
ATOM 810 O O . HIS A 1 105 ? -16.094 5.621 -2.928 1 95 105 HIS A O 1
ATOM 816 N N . ASP A 1 106 ? -14.68 7.102 -3.725 1 94.81 106 ASP A N 1
ATOM 817 C CA . ASP A 1 106 ? -13.789 6.035 -4.172 1 94.81 106 ASP A CA 1
ATOM 818 C C . ASP A 1 106 ? -13.25 5.238 -2.984 1 94.81 106 ASP A C 1
ATOM 820 O O . ASP A 1 106 ? -13.125 5.77 -1.879 1 94.81 106 ASP A O 1
ATOM 824 N N . VAL A 1 107 ? -12.922 4.031 -3.215 1 96.88 107 VAL A N 1
ATOM 825 C CA . VAL A 1 107 ? -12.539 3.109 -2.15 1 96.88 107 VAL A CA 1
ATOM 826 C C . VAL A 1 107 ? -11.172 3.5 -1.598 1 96.88 107 VAL A C 1
ATOM 828 O O . VAL A 1 107 ? -10.867 3.229 -0.434 1 96.88 107 VAL A O 1
ATOM 831 N N . TYR A 1 108 ? -10.328 4.211 -2.363 1 95.81 108 TYR A N 1
ATOM 832 C CA . TYR A 1 108 ? -8.984 4.586 -1.934 1 95.81 108 TYR A CA 1
ATOM 833 C C . TYR A 1 108 ? -9.039 5.637 -0.83 1 95.81 108 TYR A C 1
ATOM 835 O O . TYR A 1 108 ? -8.359 5.508 0.19 1 95.81 108 TYR A O 1
ATOM 843 N N . ASP A 1 109 ? -9.852 6.613 -1.004 1 96.81 109 ASP A N 1
ATOM 844 C CA . ASP A 1 109 ? -10.078 7.609 0.04 1 96.81 109 ASP A CA 1
ATOM 845 C C . ASP A 1 109 ? -10.836 7.004 1.219 1 96.81 109 ASP A C 1
ATOM 847 O O . ASP A 1 109 ? -10.547 7.316 2.377 1 96.81 109 ASP A O 1
ATOM 851 N N . SER A 1 110 ? -11.828 6.176 0.888 1 97.88 110 SER A N 1
ATOM 852 C CA . SER A 1 110 ? -12.609 5.516 1.926 1 97.88 110 SER A CA 1
ATOM 853 C C . SER A 1 110 ? -11.727 4.621 2.795 1 97.88 110 SER A C 1
ATOM 855 O O . SER A 1 110 ? -11.984 4.461 3.99 1 97.88 110 SER A O 1
ATOM 857 N N . PHE A 1 111 ? -10.695 4.098 2.203 1 98.25 111 PHE A N 1
ATOM 858 C CA . PHE A 1 111 ? -9.727 3.279 2.93 1 98.25 111 PHE A CA 1
ATOM 859 C C . PHE A 1 111 ? -9.047 4.09 4.027 1 98.25 111 PHE A C 1
ATOM 861 O O . PHE A 1 111 ? -8.836 3.59 5.133 1 98.25 111 PHE A O 1
ATOM 868 N N . ILE A 1 112 ? -8.719 5.324 3.783 1 98.19 112 ILE A N 1
ATOM 869 C CA . ILE A 1 112 ? -8.07 6.188 4.77 1 98.19 112 ILE A CA 1
ATOM 870 C C . ILE A 1 112 ? -9.023 6.426 5.941 1 98.19 112 ILE A C 1
ATOM 872 O O . ILE A 1 112 ? -8.602 6.422 7.102 1 98.19 112 ILE A O 1
ATOM 876 N N . VAL A 1 113 ? -10.266 6.578 5.637 1 98.19 113 VAL A N 1
ATOM 877 C CA . VAL A 1 113 ? -11.266 6.75 6.684 1 98.19 113 VAL A CA 1
ATOM 878 C C . VAL A 1 113 ? -11.391 5.465 7.5 1 98.19 113 VAL A C 1
ATOM 880 O O . VAL A 1 113 ? -11.492 5.508 8.727 1 98.19 113 VAL A O 1
ATOM 883 N N . ALA A 1 114 ? -11.375 4.305 6.82 1 98.5 114 ALA A N 1
ATOM 884 C CA . ALA A 1 114 ? -11.43 3.023 7.52 1 98.5 114 ALA A CA 1
ATOM 885 C C . ALA A 1 114 ? -10.234 2.865 8.461 1 98.5 114 ALA A C 1
ATOM 887 O O . ALA A 1 114 ? -10.375 2.348 9.57 1 98.5 114 ALA A O 1
ATOM 888 N N . LEU A 1 115 ? -9.086 3.303 8.039 1 98.5 115 LEU A N 1
ATOM 889 C CA . LEU A 1 115 ? -7.895 3.275 8.875 1 98.5 115 LEU A CA 1
ATOM 890 C C . LEU A 1 115 ? -8.07 4.172 10.094 1 98.5 115 LEU A C 1
ATOM 892 O O . LEU A 1 115 ? -7.715 3.787 11.211 1 98.5 115 LEU A O 1
ATOM 896 N N . ALA A 1 116 ? -8.578 5.379 9.836 1 98.38 116 ALA A N 1
ATOM 897 C CA . ALA A 1 116 ? -8.805 6.32 10.93 1 98.38 116 ALA A CA 1
ATOM 898 C C . ALA A 1 116 ? -9.711 5.711 11.992 1 98.38 116 ALA A C 1
ATOM 900 O O . ALA A 1 116 ? -9.461 5.867 13.195 1 98.38 116 ALA A O 1
ATOM 901 N N . ARG A 1 117 ? -10.75 4.973 11.578 1 98.19 117 ARG A N 1
ATOM 902 C CA . ARG A 1 117 ? -11.664 4.297 12.492 1 98.19 117 ARG A CA 1
ATOM 903 C C . ARG A 1 117 ? -10.945 3.191 13.258 1 98.19 117 ARG A C 1
ATOM 905 O O . ARG A 1 117 ? -11.062 3.102 14.484 1 98.19 117 ARG A O 1
ATOM 912 N N . ALA A 1 118 ? -10.227 2.412 12.539 1 98.12 118 ALA A N 1
ATOM 913 C CA . ALA A 1 118 ? -9.602 1.228 13.117 1 98.12 118 ALA A CA 1
ATOM 914 C C . ALA A 1 118 ? -8.594 1.612 14.203 1 98.12 118 ALA A C 1
ATOM 916 O O . ALA A 1 118 ? -8.398 0.873 15.164 1 98.12 118 ALA A O 1
ATOM 917 N N . TYR A 1 119 ? -7.973 2.756 14.062 1 98 119 TYR A N 1
ATOM 918 C CA . TYR A 1 119 ? -6.906 3.148 14.977 1 98 119 TYR A CA 1
ATOM 919 C C . TYR A 1 119 ? -7.34 4.32 15.852 1 98 119 TYR A C 1
ATOM 921 O O . TYR A 1 119 ? -6.516 4.926 16.547 1 98 119 TYR A O 1
ATOM 929 N N . ASP A 1 120 ? -8.586 4.699 15.766 1 97.5 120 ASP A N 1
ATOM 930 C CA . ASP A 1 120 ? -9.172 5.77 16.562 1 97.5 120 ASP A CA 1
ATOM 931 C C . ASP A 1 120 ? -8.375 7.066 16.422 1 97.5 120 ASP A C 1
ATOM 933 O O . ASP A 1 120 ? -7.98 7.672 17.422 1 97.5 120 ASP A O 1
ATOM 937 N N . ALA A 1 121 ? -8.047 7.348 15.172 1 97.5 121 ALA A N 1
ATOM 938 C CA . ALA A 1 121 ? -7.332 8.602 14.93 1 97.5 121 ALA A CA 1
ATOM 939 C C . ALA A 1 121 ? -8.188 9.805 15.305 1 97.5 121 ALA A C 1
ATOM 941 O O . ALA A 1 121 ? -9.398 9.82 15.055 1 97.5 121 ALA A O 1
ATOM 942 N N . ASP A 1 122 ? -7.609 10.812 15.883 1 96.44 122 ASP A N 1
ATOM 943 C CA . ASP A 1 122 ? -8.297 12.055 16.219 1 96.44 122 ASP A CA 1
ATOM 944 C C . ASP A 1 122 ? -8.398 12.977 15.008 1 96.44 122 ASP A C 1
ATOM 946 O O . ASP A 1 122 ? -9.422 13.633 14.805 1 96.44 122 ASP A O 1
ATOM 950 N N . TYR A 1 123 ? -7.348 12.984 14.195 1 95.12 123 TYR A N 1
ATOM 951 C CA . TYR A 1 123 ? -7.277 13.875 13.039 1 95.12 123 TYR A CA 1
ATOM 952 C C . TYR A 1 123 ? -6.852 13.117 11.789 1 95.12 123 TYR A C 1
ATOM 954 O O . TYR A 1 123 ? -5.992 12.234 11.852 1 95.12 123 TYR A O 1
ATOM 962 N N . LEU A 1 124 ? -7.449 13.469 10.727 1 96.69 124 LEU A N 1
ATOM 963 C CA . LEU A 1 124 ? -7.027 13.078 9.383 1 96.69 124 LEU A CA 1
ATOM 964 C C . LEU A 1 124 ? -6.559 14.297 8.586 1 96.69 124 LEU A C 1
ATOM 966 O O . LEU A 1 124 ? -7.355 15.172 8.266 1 96.69 124 LEU A O 1
ATOM 970 N N . VAL A 1 125 ? -5.273 14.336 8.336 1 95.12 125 VAL A N 1
ATOM 971 C CA . VAL A 1 125 ? -4.676 15.453 7.613 1 95.12 125 VAL A CA 1
ATOM 972 C C . VAL A 1 125 ? -4.402 15.039 6.168 1 95.12 125 VAL A C 1
ATOM 974 O O . VAL A 1 125 ? -3.641 14.102 5.914 1 95.12 125 VAL A O 1
ATOM 977 N N . THR A 1 126 ? -5.047 15.625 5.223 1 95.75 126 THR A N 1
ATOM 978 C CA . THR A 1 126 ? -4.887 15.375 3.795 1 95.75 126 THR A CA 1
ATOM 979 C C . THR A 1 126 ? -5.035 16.672 3.004 1 95.75 126 THR A C 1
ATOM 981 O O . THR A 1 126 ? -5.629 17.641 3.486 1 95.75 126 THR A O 1
ATOM 984 N N . THR A 1 127 ? -4.414 16.703 1.823 1 93.19 127 THR A N 1
ATOM 985 C CA . THR A 1 127 ? -4.504 17.891 0.981 1 93.19 127 THR A CA 1
ATOM 986 C C . THR A 1 127 ? -5.754 17.844 0.104 1 93.19 127 THR A C 1
ATOM 988 O O . THR A 1 127 ? -6.082 18.812 -0.577 1 93.19 127 THR A O 1
ATOM 991 N N . ASP A 1 128 ? -6.434 16.703 0.12 1 92.25 128 ASP A N 1
ATOM 992 C CA . ASP A 1 128 ? -7.629 16.547 -0.704 1 92.25 128 ASP A CA 1
ATOM 993 C C . ASP A 1 128 ? -8.828 17.266 -0.091 1 92.25 128 ASP A C 1
ATOM 995 O O . ASP A 1 128 ? -9.156 17.047 1.077 1 92.25 128 ASP A O 1
ATOM 999 N N . ARG A 1 129 ? -9.531 18 -0.839 1 89 129 ARG A N 1
ATOM 1000 C CA . ARG A 1 129 ? -10.602 18.844 -0.333 1 89 129 ARG A CA 1
ATOM 1001 C C . ARG A 1 129 ? -11.914 18.078 -0.257 1 89 129 ARG A C 1
ATOM 1003 O O . ARG A 1 129 ? -12.867 18.516 0.386 1 89 129 ARG A O 1
ATOM 1010 N N . ASP A 1 130 ? -11.992 16.938 -0.877 1 88.06 130 ASP A N 1
ATOM 1011 C CA . ASP A 1 130 ? -13.258 16.203 -0.914 1 88.06 130 ASP A CA 1
ATOM 1012 C C . ASP A 1 130 ? -13.445 15.367 0.353 1 88.06 130 ASP A C 1
ATOM 1014 O O . ASP A 1 130 ? -14.461 14.688 0.514 1 88.06 130 ASP A O 1
ATOM 1018 N N . PHE A 1 131 ? -12.5 15.516 1.293 1 94.5 131 PHE A N 1
ATOM 1019 C CA . PHE A 1 131 ? -12.594 14.703 2.5 1 94.5 131 PHE A CA 1
ATOM 1020 C C . PHE A 1 131 ? -13.531 15.344 3.512 1 94.5 131 PHE A C 1
ATOM 1022 O O . PHE A 1 131 ? -13.953 14.695 4.477 1 94.5 131 PHE A O 1
ATOM 1029 N N . ASP A 1 132 ? -13.812 16.594 3.355 1 89.81 132 ASP A N 1
ATOM 1030 C CA . ASP A 1 132 ? -14.797 17.219 4.227 1 89.81 132 ASP A CA 1
ATOM 1031 C C . ASP A 1 132 ? -16.109 16.438 4.227 1 89.81 132 ASP A C 1
ATOM 1033 O O . ASP A 1 132 ? -16.609 16.047 5.285 1 89.81 132 ASP A O 1
ATOM 1037 N N . ASP A 1 133 ? -16.656 16.125 3.086 1 91.38 133 ASP A N 1
ATOM 1038 C CA . ASP A 1 133 ? -17.875 15.344 2.945 1 91.38 133 ASP A CA 1
ATOM 1039 C C . ASP A 1 133 ? -17.656 13.898 3.389 1 91.38 133 ASP A C 1
ATOM 1041 O O . ASP A 1 133 ? -18.531 13.312 4.039 1 91.38 133 ASP A O 1
ATOM 1045 N N . LEU A 1 134 ? -16.531 13.398 3.053 1 94.81 134 LEU A N 1
ATOM 1046 C CA . LEU A 1 134 ? -16.219 12 3.348 1 94.81 134 LEU A CA 1
ATOM 1047 C C . LEU A 1 134 ? -16.156 11.766 4.855 1 94.81 134 LEU A C 1
ATOM 1049 O O . LEU A 1 134 ? -16.547 10.703 5.336 1 94.81 134 LEU A O 1
ATOM 1053 N N . CYS A 1 135 ? -15.727 12.766 5.586 1 95.38 135 CYS A N 1
ATOM 1054 C CA . CYS A 1 135 ? -15.523 12.602 7.023 1 95.38 135 CYS A CA 1
ATOM 1055 C C . CYS A 1 135 ? -16.734 13.086 7.801 1 95.38 135 CYS A C 1
ATOM 1057 O O . CYS A 1 135 ? -16.75 13.055 9.031 1 95.38 135 CYS A O 1
ATOM 1059 N N . GLU A 1 136 ? -17.703 13.555 7.086 1 92 136 GLU A N 1
ATOM 1060 C CA . GLU A 1 136 ? -18.938 13.945 7.773 1 92 136 GLU A CA 1
ATOM 1061 C C . GLU A 1 136 ? -19.531 12.781 8.562 1 92 136 GLU A C 1
ATOM 1063 O O . GLU A 1 136 ? -19.688 11.68 8.023 1 92 136 GLU A O 1
ATOM 1068 N N . GLY A 1 137 ? -19.797 12.969 9.836 1 92.62 137 GLY A N 1
ATOM 1069 C CA . GLY A 1 137 ? -20.375 11.945 10.688 1 92.62 137 GLY A CA 1
ATOM 1070 C C . GLY A 1 137 ? -19.344 11 11.266 1 92.62 137 GLY A C 1
ATOM 1071 O O . GLY A 1 137 ? -19.672 10.086 12.023 1 92.62 137 GLY A O 1
ATOM 1072 N N . GLU A 1 138 ? -18.156 11.195 10.867 1 95.81 138 GLU A N 1
ATOM 1073 C CA . GLU A 1 138 ? -17.062 10.398 11.422 1 95.81 138 GLU A CA 1
ATOM 1074 C C . GLU A 1 138 ? -16.516 11.023 12.695 1 95.81 138 GLU A C 1
ATOM 1076 O O . GLU A 1 138 ? -16.609 12.234 12.891 1 95.81 138 GLU A O 1
ATOM 1081 N N . ASP A 1 139 ? -15.945 10.234 13.594 1 96.12 139 ASP A N 1
ATOM 1082 C CA . ASP A 1 139 ? -15.336 10.719 14.828 1 96.12 139 ASP A CA 1
ATOM 1083 C C . ASP A 1 139 ? -14.023 11.453 14.539 1 96.12 139 ASP A C 1
ATOM 1085 O O . ASP A 1 139 ? -13.633 12.352 15.289 1 96.12 139 ASP A O 1
ATOM 1089 N N . VAL A 1 140 ? -13.375 11.094 13.461 1 96.81 140 VAL A N 1
ATOM 1090 C CA . VAL A 1 140 ? -12.102 11.703 13.094 1 96.81 140 VAL A CA 1
ATOM 1091 C C . VAL A 1 140 ? -12.336 13.117 12.57 1 96.81 140 VAL A C 1
ATOM 1093 O O . VAL A 1 140 ? -13.297 13.359 11.836 1 96.81 140 VAL A O 1
ATOM 1096 N N . LYS A 1 141 ? -11.508 14.055 12.938 1 95 141 LYS A N 1
ATOM 1097 C CA . LYS A 1 141 ? -11.586 15.43 12.453 1 95 141 LYS A CA 1
ATOM 1098 C C . LYS A 1 141 ? -10.711 15.633 11.219 1 95 141 LYS A C 1
ATOM 1100 O O . LYS A 1 141 ? -9.539 15.25 11.211 1 95 141 LYS A O 1
ATOM 1105 N N . TYR A 1 142 ? -11.289 16.125 10.266 1 95.5 142 TYR A N 1
ATOM 1106 C CA . TYR A 1 142 ? -10.594 16.391 9.008 1 95.5 142 TYR A CA 1
ATOM 1107 C C . TYR A 1 142 ? -9.867 17.719 9.047 1 95.5 142 TYR A C 1
ATOM 1109 O O . TYR A 1 142 ? -10.398 18.703 9.562 1 95.5 142 TYR A O 1
ATOM 1117 N N . ALA A 1 143 ? -8.648 17.766 8.531 1 93.19 143 ALA A N 1
ATOM 1118 C CA . ALA A 1 143 ? -7.883 19 8.375 1 93.19 143 ALA A CA 1
ATOM 1119 C C . ALA A 1 143 ? -7.117 19.016 7.055 1 93.19 143 ALA A C 1
ATOM 1121 O O . ALA A 1 143 ? -6.504 18.016 6.676 1 93.19 143 ALA A O 1
ATOM 1122 N N . ASN A 1 144 ? -7.168 20.078 6.402 1 94.19 144 ASN A N 1
ATOM 1123 C CA . ASN A 1 144 ? -6.348 20.344 5.23 1 94.19 144 ASN A CA 1
ATOM 1124 C C . ASN A 1 144 ? -5.293 21.406 5.52 1 94.19 144 ASN A C 1
ATOM 1126 O O . ASN A 1 144 ? -5.629 22.562 5.801 1 94.19 144 ASN A O 1
ATOM 1130 N N . PRO A 1 145 ? -4.082 21.031 5.406 1 92.94 145 PRO A N 1
ATOM 1131 C CA . PRO A 1 145 ? -3.025 21.953 5.809 1 92.94 145 PRO A CA 1
ATOM 1132 C C . PRO A 1 145 ? -2.805 23.078 4.789 1 92.94 145 PRO A C 1
ATOM 1134 O O . PRO A 1 145 ? -2.148 24.062 5.094 1 92.94 145 PRO A O 1
ATOM 1137 N N . ILE A 1 146 ? -3.297 22.875 3.633 1 91.81 146 ILE A N 1
ATOM 1138 C CA . ILE A 1 146 ? -3.096 23.875 2.588 1 91.81 146 ILE A CA 1
ATOM 1139 C C . ILE A 1 146 ? -4.305 24.812 2.521 1 91.81 146 ILE A C 1
ATOM 1141 O O . ILE A 1 146 ? -5.418 24.375 2.225 1 91.81 146 ILE A O 1
ATOM 1145 N N . PRO A 1 147 ? -4.031 26.047 2.703 1 88.12 147 PRO A N 1
ATOM 1146 C CA . PRO A 1 147 ? -5.137 27 2.635 1 88.12 147 PRO A CA 1
ATOM 1147 C C . PRO A 1 147 ? -5.828 27.016 1.272 1 88.12 147 PRO A C 1
ATOM 1149 O O . PRO A 1 147 ? -5.176 26.812 0.245 1 88.12 147 PRO A O 1
ATOM 1152 N N . ALA A 1 148 ? -7.086 27.281 1.288 1 83.69 148 ALA A N 1
ATOM 1153 C CA . ALA A 1 148 ? -7.914 27.234 0.085 1 83.69 148 ALA A CA 1
ATOM 1154 C C . ALA A 1 148 ? -7.371 28.172 -0.99 1 83.69 148 ALA A C 1
ATOM 1156 O O . ALA A 1 148 ? -7.371 27.844 -2.176 1 83.69 148 ALA A O 1
ATOM 1157 N N . GLU A 1 149 ? -6.895 29.312 -0.603 1 82.62 149 GLU A N 1
ATOM 1158 C CA . GLU A 1 149 ? -6.402 30.328 -1.542 1 82.62 149 GLU A CA 1
ATOM 1159 C C . GLU A 1 149 ? -5.152 29.828 -2.266 1 82.62 149 GLU A C 1
ATOM 1161 O O . GLU A 1 149 ? -4.934 30.172 -3.432 1 82.62 149 GLU A O 1
ATOM 1166 N N . LYS A 1 150 ? -4.402 29.031 -1.579 1 82.06 150 LYS A N 1
ATOM 1167 C CA . LYS A 1 150 ? -3.158 28.531 -2.145 1 82.06 150 LYS A CA 1
ATOM 1168 C C . LYS A 1 150 ? -3.412 27.297 -3.008 1 82.06 150 LYS A C 1
ATOM 1170 O O . LYS A 1 150 ? -2.668 27.031 -3.957 1 82.06 150 LYS A O 1
ATOM 1175 N N . HIS A 1 151 ? -4.402 26.516 -2.725 1 78.06 151 HIS A N 1
ATOM 1176 C CA . HIS A 1 151 ? -4.723 25.328 -3.494 1 78.06 151 HIS A CA 1
ATOM 1177 C C . HIS A 1 151 ? -4.945 25.656 -4.965 1 78.06 151 HIS A C 1
ATOM 1179 O O . HIS A 1 151 ? -4.52 24.906 -5.848 1 78.06 151 HIS A O 1
ATOM 1185 N N . GLU A 1 152 ? -5.512 26.719 -5.066 1 70.31 152 GLU A N 1
ATOM 1186 C CA . GLU A 1 152 ? -5.797 27.172 -6.426 1 70.31 152 GLU A CA 1
ATOM 1187 C C . GLU A 1 152 ? -4.512 27.438 -7.195 1 70.31 152 GLU A C 1
ATOM 1189 O O . GLU A 1 152 ? -4.43 27.172 -8.398 1 70.31 152 GLU A O 1
ATOM 1194 N N . LYS A 1 153 ? -3.623 27.859 -6.633 1 63.38 153 LYS A N 1
ATOM 1195 C CA . LYS A 1 153 ? -2.359 28.219 -7.273 1 63.38 153 LYS A CA 1
ATOM 1196 C C . LYS A 1 153 ? -1.538 26.969 -7.594 1 63.38 153 LYS A C 1
ATOM 1198 O O . LYS A 1 153 ? -0.83 26.938 -8.602 1 63.38 153 LYS A O 1
ATOM 1203 N N . LEU A 1 154 ? -1.586 25.938 -6.676 1 71.62 154 LEU A N 1
ATOM 1204 C CA . LEU A 1 154 ? -0.834 24.688 -6.84 1 71.62 154 LEU A CA 1
ATOM 1205 C C . LEU A 1 154 ? -1.378 23.875 -8.008 1 71.62 154 LEU A C 1
ATOM 1207 O O . LEU A 1 154 ? -0.621 23.188 -8.695 1 71.62 154 LEU A O 1
ATOM 1211 N N . THR A 1 155 ? -2.629 23.844 -8.141 1 57.44 155 THR A N 1
ATOM 1212 C CA . THR A 1 155 ? -3.268 23.141 -9.25 1 57.44 155 THR A CA 1
ATOM 1213 C C . THR A 1 155 ? -2.85 23.75 -10.586 1 57.44 155 THR A C 1
ATOM 1215 O O . THR A 1 155 ? -2.715 23.047 -11.586 1 57.44 155 THR A O 1
ATOM 1218 N N . LEU A 1 156 ? -2.594 24.953 -10.484 1 44.84 156 LEU A N 1
ATOM 1219 C CA . LEU A 1 156 ? -2.172 25.672 -11.672 1 44.84 156 LEU A CA 1
ATOM 1220 C C . LEU A 1 156 ? -0.732 25.328 -12.039 1 44.84 156 LEU A C 1
ATOM 1222 O O . LEU A 1 156 ? -0.371 25.328 -13.219 1 44.84 156 LEU A O 1
ATOM 1226 N N . ILE A 1 157 ? 0.085 25.062 -11.078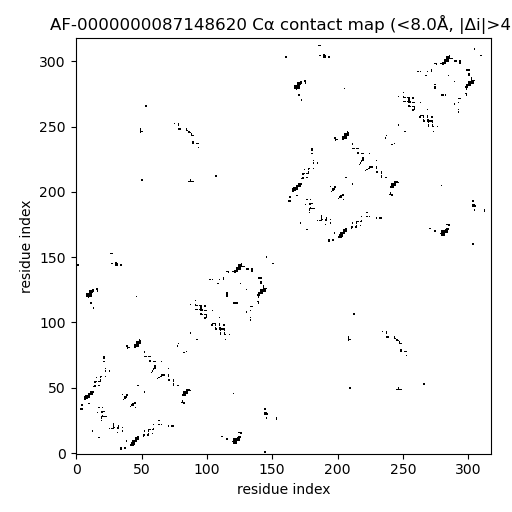 1 46.34 157 ILE A N 1
ATOM 1227 C CA . ILE A 1 157 ? 1.479 24.719 -11.32 1 46.34 157 ILE A CA 1
ATOM 1228 C C . ILE A 1 157 ? 1.565 23.281 -11.844 1 46.34 157 ILE A C 1
ATOM 1230 O O . ILE A 1 157 ? 2.412 22.969 -12.688 1 46.34 157 ILE A O 1
ATOM 1234 N N . ASP A 1 158 ? 0.936 22.344 -11.281 1 44.75 158 ASP A N 1
ATOM 1235 C CA . ASP A 1 158 ? 0.963 20.938 -11.672 1 44.75 158 ASP A CA 1
ATOM 1236 C C . ASP A 1 158 ? 0.264 20.719 -13.008 1 44.75 158 ASP A C 1
ATOM 1238 O O . ASP A 1 158 ? 0.32 19.641 -13.578 1 44.75 158 ASP A O 1
ATOM 1242 N N . GLY A 1 159 ? -0.623 21.484 -13.492 1 34.34 159 GLY A N 1
ATOM 1243 C CA . GLY A 1 159 ? -1.264 21.391 -14.789 1 34.34 159 GLY A CA 1
ATOM 1244 C C . GLY A 1 159 ? -0.399 21.922 -15.922 1 34.34 159 GLY A C 1
ATOM 1245 O O . GLY A 1 159 ? 0.541 22.688 -15.688 1 34.34 159 GLY A O 1
ATOM 1246 N N . MET B 1 1 ? 3.496 -29.469 -17.625 1 36.09 1 MET B N 1
ATOM 1247 C CA . MET B 1 1 ? 2.559 -29.156 -16.547 1 36.09 1 MET B CA 1
ATOM 1248 C C . MET B 1 1 ? 3.1 -28.031 -15.672 1 36.09 1 MET B C 1
ATOM 1250 O O . MET B 1 1 ? 4.293 -28 -15.359 1 36.09 1 MET B O 1
ATOM 1254 N N . PRO B 1 2 ? 2.654 -26.75 -15.672 1 46.5 2 PRO B N 1
ATOM 1255 C CA . PRO B 1 2 ? 3.295 -25.703 -14.883 1 46.5 2 PRO B CA 1
ATOM 1256 C C . PRO B 1 2 ? 3.713 -26.172 -13.492 1 46.5 2 PRO B C 1
ATOM 1258 O O . PRO B 1 2 ? 3.068 -27.062 -12.922 1 46.5 2 PRO B O 1
ATOM 1261 N N . ASP B 1 3 ? 4.953 -26.312 -13.32 1 55.25 3 ASP B N 1
ATOM 1262 C CA . ASP B 1 3 ? 5.445 -26.812 -12.039 1 55.25 3 ASP B CA 1
ATOM 1263 C C . ASP B 1 3 ? 4.566 -26.328 -10.891 1 55.25 3 ASP B C 1
ATOM 1265 O O . ASP B 1 3 ? 4.395 -25.125 -10.695 1 55.25 3 ASP B O 1
ATOM 1269 N N . SER B 1 4 ? 3.428 -27.078 -10.688 1 64.5 4 SER B N 1
ATOM 1270 C CA . SER B 1 4 ? 2.475 -26.859 -9.609 1 64.5 4 SER B CA 1
ATOM 1271 C C . SER B 1 4 ? 3.189 -26.672 -8.273 1 64.5 4 SER B C 1
ATOM 1273 O O . SER B 1 4 ? 4.262 -27.234 -8.047 1 64.5 4 SER B O 1
ATOM 1275 N N . LEU B 1 5 ? 2.799 -25.625 -7.625 1 76.38 5 LEU B N 1
ATOM 1276 C CA . LEU B 1 5 ? 3.312 -25.406 -6.277 1 76.38 5 LEU B CA 1
ATOM 1277 C C . LEU B 1 5 ? 3.154 -26.672 -5.434 1 76.38 5 LEU B C 1
ATOM 1279 O O . LEU B 1 5 ? 2.156 -27.375 -5.555 1 76.38 5 LEU B O 1
ATOM 1283 N N . PRO B 1 6 ? 4.242 -27.078 -4.711 1 81.25 6 PRO B N 1
ATOM 1284 C CA . PRO B 1 6 ? 4.027 -28.156 -3.734 1 81.25 6 PRO B CA 1
ATOM 1285 C C . PRO B 1 6 ? 2.871 -27.859 -2.783 1 81.25 6 PRO B C 1
ATOM 1287 O O . PRO B 1 6 ? 2.295 -26.766 -2.822 1 81.25 6 PRO B O 1
ATOM 1290 N N . THR B 1 7 ? 2.529 -28.922 -2.068 1 81.5 7 THR B N 1
ATOM 1291 C CA . THR B 1 7 ? 1.438 -28.734 -1.119 1 81.5 7 THR B CA 1
ATOM 1292 C C . THR B 1 7 ? 1.967 -28.219 0.215 1 81.5 7 THR B C 1
ATOM 1294 O O . THR B 1 7 ? 3.135 -28.422 0.55 1 81.5 7 THR B O 1
ATOM 1297 N N . GLU B 1 8 ? 1.126 -27.484 0.883 1 89.12 8 GLU B N 1
ATOM 1298 C CA . GLU B 1 8 ? 1.351 -26.969 2.232 1 89.12 8 GLU B CA 1
ATOM 1299 C C . GLU B 1 8 ? 2.484 -25.953 2.252 1 89.12 8 GLU B C 1
ATOM 1301 O O . GLU B 1 8 ? 3.391 -26.031 3.084 1 89.12 8 GLU B O 1
ATOM 1306 N N . VAL B 1 9 ? 2.473 -25.141 1.243 1 92.5 9 VAL B N 1
ATOM 1307 C CA . VAL B 1 9 ? 3.482 -24.094 1.198 1 92.5 9 VAL B CA 1
ATOM 1308 C C . VAL B 1 9 ? 2.814 -22.719 1.329 1 92.5 9 VAL B C 1
ATOM 1310 O O . VAL B 1 9 ? 1.612 -22.594 1.09 1 92.5 9 VAL B O 1
ATOM 1313 N N . THR B 1 10 ? 3.596 -21.75 1.706 1 94.94 10 THR B N 1
ATOM 1314 C CA . THR B 1 10 ? 3.178 -20.344 1.745 1 94.94 10 THR B CA 1
ATOM 1315 C C . THR B 1 10 ? 3.678 -19.594 0.512 1 94.94 10 THR B C 1
ATOM 1317 O O . THR B 1 10 ? 4.863 -19.656 0.182 1 94.94 10 THR B O 1
ATOM 1320 N N . VAL B 1 11 ? 2.732 -18.906 -0.1 1 95.94 11 VAL B N 1
ATOM 1321 C CA . VAL B 1 11 ? 3.031 -18.25 -1.369 1 95.94 11 VAL B CA 1
ATOM 1322 C C . VAL B 1 11 ? 2.773 -16.75 -1.251 1 95.94 11 VAL B C 1
ATOM 1324 O O . VAL B 1 11 ? 1.672 -16.328 -0.892 1 95.94 11 VAL B O 1
ATOM 1327 N N . LEU B 1 12 ? 3.818 -15.992 -1.518 1 97.25 12 LEU B N 1
ATOM 1328 C CA . LEU B 1 12 ? 3.686 -14.547 -1.635 1 97.25 12 LEU B CA 1
ATOM 1329 C C . LEU B 1 12 ? 3.623 -14.125 -3.098 1 97.25 12 LEU B C 1
ATOM 1331 O O . LEU B 1 12 ? 4.34 -14.672 -3.938 1 97.25 12 LEU B O 1
ATOM 1335 N N . THR B 1 13 ? 2.766 -13.156 -3.385 1 95.81 13 THR B N 1
ATOM 1336 C CA . THR B 1 13 ? 2.684 -12.648 -4.75 1 95.81 13 THR B CA 1
ATOM 1337 C C . THR B 1 13 ? 2.793 -11.125 -4.77 1 95.81 13 THR B C 1
ATOM 1339 O O . THR B 1 13 ? 2.629 -10.477 -3.736 1 95.81 13 THR B O 1
ATOM 1342 N N . ASP B 1 14 ? 3.061 -10.562 -5.895 1 95.31 14 ASP B N 1
ATOM 1343 C CA . ASP B 1 14 ? 3.012 -9.109 -6.059 1 95.31 14 ASP B CA 1
ATOM 1344 C C . ASP B 1 14 ? 1.662 -8.672 -6.621 1 95.31 14 ASP B C 1
ATOM 1346 O O . ASP B 1 14 ? 0.761 -9.492 -6.805 1 95.31 14 ASP B O 1
ATOM 1350 N N . VAL B 1 15 ? 1.548 -7.426 -6.844 1 96.38 15 VAL B N 1
ATOM 1351 C CA . VAL B 1 15 ? 0.252 -6.848 -7.184 1 96.38 15 VAL B CA 1
ATOM 1352 C C . VAL B 1 15 ? -0.142 -7.262 -8.602 1 96.38 15 VAL B C 1
ATOM 1354 O O . VAL B 1 15 ? -1.315 -7.523 -8.875 1 96.38 15 VAL B O 1
ATOM 1357 N N . ASN B 1 16 ? 0.825 -7.418 -9.531 1 95.62 16 ASN B N 1
ATOM 1358 C CA . ASN B 1 16 ? 0.511 -7.766 -10.914 1 95.62 16 ASN B CA 1
ATOM 1359 C C . ASN B 1 16 ? -0.09 -9.164 -11.016 1 95.62 16 ASN B C 1
ATOM 1361 O O . ASN B 1 16 ? -1.061 -9.375 -11.742 1 95.62 16 ASN B O 1
ATOM 1365 N N . VAL B 1 17 ? 0.507 -10.062 -10.305 1 96.31 17 VAL B N 1
ATOM 1366 C CA . VAL B 1 17 ? 0.007 -11.43 -10.305 1 96.31 17 VAL B CA 1
ATOM 1367 C C . VAL B 1 17 ? -1.437 -11.453 -9.805 1 96.31 17 VAL B C 1
ATOM 1369 O O . VAL B 1 17 ? -2.295 -12.109 -10.398 1 96.31 17 VAL B O 1
ATOM 1372 N N . LEU B 1 18 ? -1.733 -10.758 -8.773 1 96.56 18 LEU B N 1
ATOM 1373 C CA . LEU B 1 18 ? -3.086 -10.695 -8.227 1 96.56 18 LEU B CA 1
ATOM 1374 C C . LEU B 1 18 ? -4.055 -10.102 -9.242 1 96.56 18 LEU B C 1
ATOM 1376 O O . LEU B 1 18 ? -5.117 -10.664 -9.5 1 96.56 18 LEU B O 1
ATOM 1380 N N . ALA B 1 19 ? -3.666 -8.969 -9.82 1 97.81 19 ALA B N 1
ATOM 1381 C CA . ALA B 1 19 ? -4.523 -8.273 -10.773 1 97.81 19 ALA B CA 1
ATOM 1382 C C . ALA B 1 19 ? -4.816 -9.148 -11.984 1 97.81 19 ALA B C 1
ATOM 1384 O O . ALA B 1 19 ? -5.965 -9.25 -12.43 1 97.81 19 ALA B O 1
ATOM 1385 N N . ILE B 1 20 ? -3.785 -9.773 -12.477 1 97.06 20 ILE B N 1
ATOM 1386 C CA . ILE B 1 20 ? -3.93 -10.625 -13.648 1 97.06 20 ILE B CA 1
ATOM 1387 C C . ILE B 1 20 ? -4.816 -11.82 -13.32 1 97.06 20 ILE B C 1
ATOM 1389 O O . ILE B 1 20 ? -5.719 -12.172 -14.086 1 97.06 20 ILE B O 1
ATOM 1393 N N . ALA B 1 21 ? -4.598 -12.438 -12.164 1 96.19 21 ALA B N 1
ATOM 1394 C CA . ALA B 1 21 ? -5.363 -13.617 -11.75 1 96.19 21 ALA B CA 1
ATOM 1395 C C . ALA B 1 21 ? -6.844 -13.281 -11.609 1 96.19 21 ALA B C 1
ATOM 1397 O O . ALA B 1 21 ? -7.703 -14.117 -11.898 1 96.19 21 ALA B O 1
ATOM 1398 N N . LEU B 1 22 ? -7.148 -12.07 -11.25 1 96.81 22 LEU B N 1
ATOM 1399 C CA . LEU B 1 22 ? -8.523 -11.672 -10.977 1 96.81 22 LEU B CA 1
ATOM 1400 C C . LEU B 1 22 ? -9.188 -11.125 -12.234 1 96.81 22 LEU B C 1
ATOM 1402 O O . LEU B 1 22 ? -10.375 -10.773 -12.211 1 96.81 22 LEU B O 1
ATOM 1406 N N . THR B 1 23 ? -8.398 -11.008 -13.289 1 97.5 23 THR B N 1
ATOM 1407 C CA . THR B 1 23 ? -8.922 -10.516 -14.562 1 97.5 23 THR B CA 1
ATOM 1408 C C . THR B 1 23 ? -9.039 -11.656 -15.57 1 97.5 23 THR B C 1
ATOM 1410 O O . THR B 1 23 ? -8.078 -11.977 -16.281 1 97.5 23 THR B O 1
ATOM 1413 N N . GLU B 1 24 ? -10.203 -12.133 -15.75 1 94.38 24 GLU B N 1
ATOM 1414 C CA . GLU B 1 24 ? -10.445 -13.352 -16.516 1 94.38 24 GLU B CA 1
ATOM 1415 C C . GLU B 1 24 ? -10.031 -13.172 -17.984 1 94.38 24 GLU B C 1
ATOM 1417 O O . GLU B 1 24 ? -9.484 -14.086 -18.594 1 94.38 24 GLU B O 1
ATOM 1422 N N . ASP B 1 25 ? -10.25 -12.008 -18.531 1 94.06 25 ASP B N 1
ATOM 1423 C CA . ASP B 1 25 ? -10.016 -11.805 -19.953 1 94.06 25 ASP B CA 1
ATOM 1424 C C . ASP B 1 25 ? -8.578 -11.359 -20.219 1 94.06 25 ASP B C 1
ATOM 1426 O O . ASP B 1 25 ? -8.203 -11.094 -21.359 1 94.06 25 ASP B O 1
ATOM 1430 N N . HIS B 1 26 ? -7.785 -11.227 -19.203 1 94.94 26 HIS B N 1
ATOM 1431 C CA . HIS B 1 26 ? -6.383 -10.883 -19.422 1 94.94 26 HIS B CA 1
ATOM 1432 C C . HIS B 1 26 ? -5.652 -11.984 -20.172 1 94.94 26 HIS B C 1
ATOM 1434 O O . HIS B 1 26 ? -5.832 -13.172 -19.875 1 94.94 26 HIS B O 1
ATOM 1440 N N . PRO B 1 27 ? -4.797 -11.641 -21.094 1 93.19 27 PRO B N 1
ATOM 1441 C CA . PRO B 1 27 ? -4.105 -12.633 -21.922 1 93.19 27 PRO B CA 1
ATOM 1442 C C . PRO B 1 27 ? -3.26 -13.602 -21.094 1 93.19 27 PRO B C 1
ATOM 1444 O O . PRO B 1 27 ? -3.047 -14.742 -21.5 1 93.19 27 PRO B O 1
ATOM 1447 N N . ALA B 1 28 ? -2.812 -13.164 -19.984 1 94.06 28 ALA B N 1
ATOM 1448 C CA . ALA B 1 28 ? -1.943 -14 -19.156 1 94.06 28 ALA B CA 1
ATOM 1449 C C . ALA B 1 28 ? -2.734 -14.688 -18.047 1 94.06 28 ALA B C 1
ATOM 1451 O O . ALA B 1 28 ? -2.152 -15.32 -17.156 1 94.06 28 ALA B O 1
ATOM 1452 N N . HIS B 1 29 ? -4.004 -14.57 -18.031 1 95.44 29 HIS B N 1
ATOM 1453 C CA . HIS B 1 29 ? -4.84 -15.102 -16.953 1 95.44 29 HIS B CA 1
ATOM 1454 C C . HIS B 1 29 ? -4.629 -16.594 -16.781 1 95.44 29 HIS B C 1
ATOM 1456 O O . HIS B 1 29 ? -4.453 -17.078 -15.656 1 95.44 29 HIS B O 1
ATOM 1462 N N . GLU B 1 30 ? -4.562 -17.297 -17.828 1 93.44 30 GLU B N 1
ATOM 1463 C CA . GLU B 1 30 ? -4.488 -18.75 -17.766 1 93.44 30 GLU B CA 1
ATOM 1464 C C . GLU B 1 30 ? -3.141 -19.219 -17.219 1 93.44 30 GLU B C 1
ATOM 1466 O O . GLU B 1 30 ? -3.037 -20.312 -16.656 1 93.44 30 GLU B O 1
ATOM 1471 N N . ASP B 1 31 ? -2.17 -18.406 -17.344 1 93.38 31 ASP B N 1
ATOM 1472 C CA . ASP B 1 31 ? -0.844 -18.734 -16.828 1 93.38 31 ASP B CA 1
ATOM 1473 C C . ASP B 1 31 ? -0.75 -18.438 -15.336 1 93.38 31 ASP B C 1
ATOM 1475 O O . ASP B 1 31 ? -0.045 -19.141 -14.602 1 93.38 31 ASP B O 1
ATOM 1479 N N . VAL B 1 32 ? -1.451 -17.453 -14.898 1 93.56 32 VAL B N 1
ATOM 1480 C CA . VAL B 1 32 ? -1.263 -16.906 -13.562 1 93.56 32 VAL B CA 1
ATOM 1481 C C . VAL B 1 32 ? -2.301 -17.5 -12.609 1 93.56 32 VAL B C 1
ATOM 1483 O O . VAL B 1 32 ? -1.977 -17.875 -11.477 1 93.56 32 VAL B O 1
ATOM 1486 N N . PHE B 1 33 ? -3.514 -17.703 -13.078 1 92.94 33 PHE B N 1
ATOM 1487 C CA . PHE B 1 33 ? -4.668 -18.031 -12.25 1 92.94 33 PHE B CA 1
ATOM 1488 C C . PHE B 1 33 ? -4.457 -19.344 -11.516 1 92.94 33 PHE B C 1
ATOM 1490 O O . PHE B 1 33 ? -4.758 -19.453 -10.328 1 92.94 33 PHE B O 1
ATOM 1497 N N . PRO B 1 34 ? -3.912 -20.359 -12.125 1 89.38 34 PRO B N 1
ATOM 1498 C CA . PRO B 1 34 ? -3.734 -21.641 -11.422 1 89.38 34 PRO B CA 1
ATOM 1499 C C . PRO B 1 34 ? -2.854 -21.5 -10.18 1 89.38 34 PRO B C 1
ATOM 1501 O O . PRO B 1 34 ? -3.062 -22.219 -9.19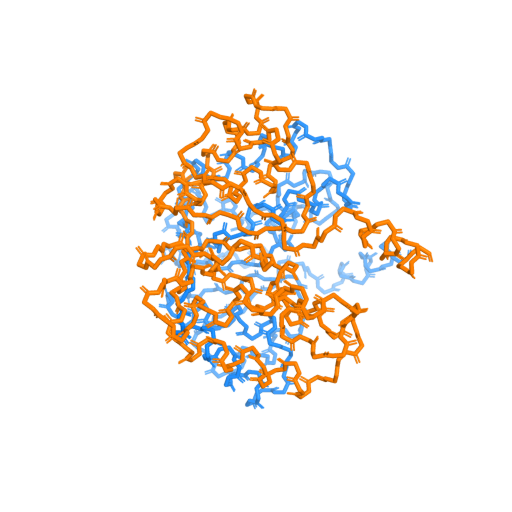5 1 89.38 34 PRO B O 1
ATOM 1504 N N . TRP B 1 35 ? -1.924 -20.609 -10.195 1 87.19 35 TRP B N 1
ATOM 1505 C CA . TRP B 1 35 ? -1.027 -20.406 -9.062 1 87.19 35 TRP B CA 1
ATOM 1506 C C . TRP B 1 35 ? -1.777 -19.812 -7.875 1 87.19 35 TRP B C 1
ATOM 1508 O O . TRP B 1 35 ? -1.495 -20.156 -6.727 1 87.19 35 TRP B O 1
ATOM 1518 N N . ILE B 1 36 ? -2.705 -18.953 -8.133 1 87.5 36 ILE B N 1
ATOM 1519 C CA . ILE B 1 36 ? -3.475 -18.266 -7.098 1 87.5 36 ILE B CA 1
ATOM 1520 C C . ILE B 1 36 ? -4.598 -19.172 -6.602 1 87.5 36 ILE B C 1
ATOM 1522 O O . ILE B 1 36 ? -4.855 -19.25 -5.398 1 87.5 36 ILE B O 1
ATOM 1526 N N . GLN B 1 37 ? -5.207 -19.859 -7.574 1 85.19 37 GLN B N 1
ATOM 1527 C CA . GLN B 1 37 ? -6.281 -20.781 -7.227 1 85.19 37 GLN B CA 1
ATOM 1528 C C . GLN B 1 37 ? -5.781 -21.875 -6.273 1 85.19 37 GLN B C 1
ATOM 1530 O O . GLN B 1 37 ? -6.449 -22.188 -5.285 1 85.19 37 GLN B O 1
ATOM 1535 N N . ASN B 1 38 ? -4.652 -22.391 -6.586 1 80.81 38 ASN B N 1
ATOM 1536 C CA . ASN B 1 38 ? -4.047 -23.422 -5.754 1 80.81 38 ASN B CA 1
ATOM 1537 C C . ASN B 1 38 ? -3.721 -22.906 -4.355 1 80.81 38 ASN B C 1
ATOM 1539 O O . ASN B 1 38 ? -3.814 -23.641 -3.373 1 80.81 38 ASN B O 1
ATOM 1543 N N . ALA B 1 39 ? -3.404 -21.656 -4.305 1 77.31 39 ALA B N 1
ATOM 1544 C CA . ALA B 1 39 ? -3.027 -21.047 -3.035 1 77.31 39 ALA B CA 1
ATOM 1545 C C . ALA B 1 39 ? -4.262 -20.688 -2.209 1 77.31 39 ALA B C 1
ATOM 1547 O O . ALA B 1 39 ? -4.184 -20.578 -0.984 1 77.31 39 ALA B O 1
ATOM 1548 N N . LEU B 1 40 ? -5.414 -20.594 -2.826 1 79.31 40 LEU B N 1
ATOM 1549 C CA . LEU B 1 40 ? -6.648 -20.203 -2.148 1 79.31 40 LEU B CA 1
ATOM 1550 C C . LEU B 1 40 ? -7.457 -21.438 -1.746 1 79.31 40 LEU B C 1
ATOM 1552 O O . LEU B 1 40 ? -8.102 -21.438 -0.694 1 79.31 40 LEU B O 1
ATOM 1556 N N . ASP B 1 41 ? -7.504 -22.422 -2.547 1 74.75 41 ASP B N 1
ATOM 1557 C CA . ASP B 1 41 ? -8.414 -23.562 -2.369 1 74.75 41 ASP B CA 1
ATOM 1558 C C . ASP B 1 41 ? -7.676 -24.781 -1.823 1 74.75 41 ASP B C 1
ATOM 1560 O O . ASP B 1 41 ? -8.305 -25.766 -1.428 1 74.75 41 ASP B O 1
ATOM 1564 N N . GLY B 1 42 ? -6.434 -24.703 -1.757 1 71.69 42 GLY B N 1
ATOM 1565 C CA . GLY B 1 42 ? -5.66 -25.875 -1.369 1 71.69 42 GLY B CA 1
ATOM 1566 C C . GLY B 1 42 ? -4.984 -25.719 -0.02 1 71.69 42 GLY B C 1
ATOM 1567 O O . GLY B 1 42 ? -5.387 -24.875 0.792 1 71.69 42 GLY B O 1
ATOM 1568 N N . PRO B 1 43 ? -4.141 -26.719 0.151 1 80.94 43 PRO B N 1
ATOM 1569 C CA . PRO B 1 43 ? -3.416 -26.766 1.423 1 80.94 43 PRO B CA 1
ATOM 1570 C C . PRO B 1 43 ? -2.375 -25.656 1.554 1 80.94 43 PRO B C 1
ATOM 1572 O O . PRO B 1 43 ? -1.715 -25.547 2.59 1 80.94 43 PRO B O 1
ATOM 1575 N N . ASN B 1 44 ? -2.301 -24.875 0.521 1 90 44 ASN B N 1
ATOM 1576 C CA . ASN B 1 44 ? -1.337 -23.781 0.547 1 90 44 ASN B CA 1
ATOM 1577 C C . ASN B 1 44 ? -1.946 -22.516 1.132 1 90 44 ASN B C 1
ATOM 1579 O O . ASN B 1 44 ? -3.158 -22.453 1.347 1 90 44 ASN B O 1
ATOM 1583 N N . VAL B 1 45 ? -1.091 -21.656 1.522 1 92.88 45 VAL B N 1
ATOM 1584 C CA . VAL B 1 45 ? -1.523 -20.359 2.049 1 92.88 45 VAL B CA 1
ATOM 1585 C C . VAL B 1 45 ? -1.034 -19.234 1.134 1 92.88 45 VAL B C 1
ATOM 1587 O O . VAL B 1 45 ? 0.158 -19.156 0.832 1 92.88 45 VAL B O 1
ATOM 1590 N N . LEU B 1 46 ? -1.951 -18.469 0.668 1 95.62 46 LEU B N 1
ATOM 1591 C CA . LEU B 1 46 ? -1.615 -17.266 -0.105 1 95.62 46 LEU B CA 1
ATOM 1592 C C . LEU B 1 46 ? -1.446 -16.062 0.807 1 95.62 46 LEU B C 1
ATOM 1594 O O . LEU B 1 46 ? -2.375 -15.688 1.529 1 95.62 46 LEU B O 1
ATOM 1598 N N . LEU B 1 47 ? -0.25 -15.477 0.793 1 97.06 47 LEU B N 1
ATOM 1599 C CA . LEU B 1 47 ? 0.019 -14.227 1.491 1 97.06 47 LEU B CA 1
ATOM 1600 C C . LEU B 1 47 ? -0.239 -13.031 0.581 1 97.06 47 LEU B C 1
ATOM 1602 O O . LEU B 1 47 ? 0.255 -12.984 -0.549 1 97.06 47 LEU B O 1
ATOM 1606 N N . VAL B 1 48 ? -1.042 -12.102 1.085 1 97.5 48 VAL B N 1
ATOM 1607 C CA . VAL B 1 48 ? -1.362 -10.891 0.332 1 97.5 48 VAL B CA 1
ATOM 1608 C C . VAL B 1 48 ? -1.061 -9.656 1.18 1 97.5 48 VAL B C 1
ATOM 1610 O O . VAL B 1 48 ? -1.615 -9.492 2.268 1 97.5 48 VAL B O 1
ATOM 1613 N N . PHE B 1 49 ? -0.134 -8.82 0.709 1 98.19 49 PHE B N 1
ATOM 1614 C CA . PH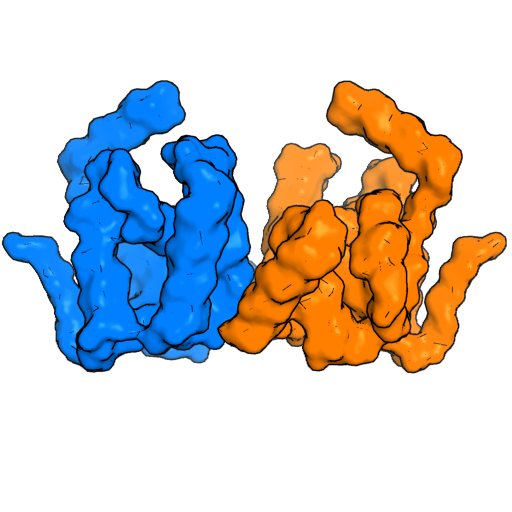E B 1 49 ? 0.159 -7.57 1.401 1 98.19 49 PHE B CA 1
ATOM 1615 C C . PHE B 1 49 ? -1.08 -6.684 1.471 1 98.19 49 PHE B C 1
ATOM 1617 O O . PHE B 1 49 ? -1.826 -6.574 0.495 1 98.19 49 PHE B O 1
ATOM 1624 N N . ASP B 1 50 ? -1.342 -6.027 2.529 1 97.94 50 ASP B N 1
ATOM 1625 C CA . ASP B 1 50 ? -2.631 -5.453 2.904 1 97.94 50 ASP B CA 1
ATOM 1626 C C . ASP B 1 50 ? -3.051 -4.359 1.93 1 97.94 50 ASP B C 1
ATOM 1628 O O . ASP B 1 50 ? -4.242 -4.121 1.729 1 97.94 50 ASP B O 1
ATOM 1632 N N . TYR B 1 51 ? -2.1 -3.689 1.256 1 97.06 51 TYR B N 1
ATOM 1633 C CA . TYR B 1 51 ? -2.49 -2.643 0.32 1 97.06 51 TYR B CA 1
ATOM 1634 C C . TYR B 1 51 ? -2.729 -3.215 -1.072 1 97.06 51 TYR B C 1
ATOM 1636 O O . TYR B 1 51 ? -3.318 -2.555 -1.93 1 97.06 51 TYR B O 1
ATOM 1644 N N . TYR B 1 52 ? -2.334 -4.41 -1.354 1 97.81 52 TYR B N 1
ATOM 1645 C CA . TYR B 1 52 ? -2.273 -4.953 -2.705 1 97.81 52 TYR B CA 1
ATOM 1646 C C . TYR B 1 52 ? -3.672 -5.168 -3.271 1 97.81 52 TYR B C 1
ATOM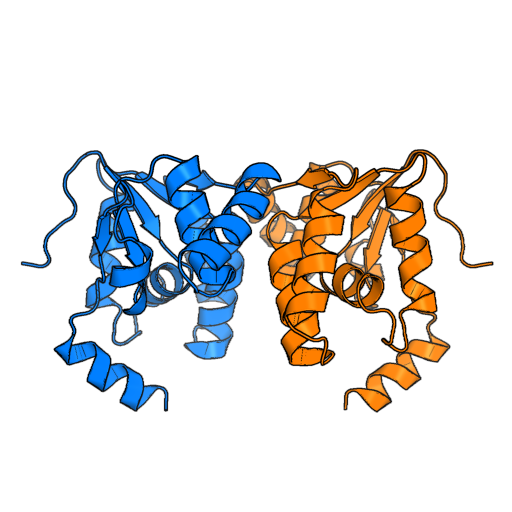 1648 O O . TYR B 1 52 ? -3.9 -4.969 -4.469 1 97.81 52 TYR B O 1
ATOM 1656 N N . PRO B 1 53 ? -4.668 -5.531 -2.469 1 98.06 53 PRO B N 1
ATOM 1657 C CA . PRO B 1 53 ? -6.012 -5.648 -3.043 1 98.06 53 PRO B CA 1
ATOM 1658 C C . PRO B 1 53 ? -6.5 -4.344 -3.67 1 98.06 53 PRO B C 1
ATOM 1660 O O . PRO B 1 53 ? -7.043 -4.355 -4.777 1 98.06 53 PRO B O 1
ATOM 1663 N N . LEU B 1 54 ? -6.254 -3.225 -2.99 1 97.62 54 LEU B N 1
ATOM 1664 C CA . LEU B 1 54 ? -6.684 -1.934 -3.518 1 97.62 54 LEU B CA 1
ATOM 1665 C C . LEU B 1 54 ? -5.887 -1.563 -4.762 1 97.62 54 LEU B C 1
ATOM 1667 O O . LEU B 1 54 ? -6.449 -1.064 -5.738 1 97.62 54 LEU B O 1
ATOM 1671 N N . ARG B 1 55 ? -4.59 -1.85 -4.711 1 97.12 55 ARG B N 1
ATOM 1672 C CA . ARG B 1 55 ? -3.748 -1.553 -5.867 1 97.12 55 ARG B CA 1
ATOM 1673 C C . ARG B 1 55 ? -4.129 -2.424 -7.059 1 97.12 55 ARG B C 1
ATOM 1675 O O . ARG B 1 55 ? -4.098 -1.965 -8.203 1 97.12 55 ARG B O 1
ATOM 1682 N N . ALA B 1 56 ? -4.422 -3.68 -6.77 1 97.94 56 ALA B N 1
ATOM 1683 C CA . ALA B 1 56 ? -4.859 -4.578 -7.832 1 97.94 56 ALA B CA 1
ATOM 1684 C C . ALA B 1 56 ? -6.145 -4.074 -8.484 1 97.94 56 ALA B C 1
ATOM 1686 O O . ALA B 1 56 ? -6.277 -4.102 -9.711 1 97.94 56 ALA B O 1
ATOM 1687 N N . GLN B 1 57 ? -7.078 -3.615 -7.672 1 98.31 57 GLN B N 1
ATOM 1688 C CA . GLN B 1 57 ? -8.312 -3.059 -8.227 1 98.31 57 GLN B CA 1
ATOM 1689 C C . GLN B 1 57 ? -8.008 -1.882 -9.156 1 98.31 57 GLN B C 1
ATOM 1691 O O . GLN B 1 57 ? -8.617 -1.757 -10.219 1 98.31 57 GLN B O 1
ATOM 1696 N N . TYR B 1 58 ? -7.117 -1.075 -8.75 1 97.31 58 TYR B N 1
ATOM 1697 C CA . TYR B 1 58 ? -6.723 0.068 -9.562 1 97.31 58 TYR B CA 1
ATOM 1698 C C . TYR B 1 58 ? -6.164 -0.388 -10.906 1 97.31 58 TYR B C 1
ATOM 1700 O O . TYR B 1 58 ? -6.547 0.139 -11.961 1 97.31 58 TYR B O 1
ATOM 1708 N N . LEU B 1 59 ? -5.297 -1.344 -10.906 1 97.38 59 LEU B N 1
ATOM 1709 C CA . LEU B 1 59 ? -4.723 -1.866 -12.141 1 97.38 59 LEU B CA 1
ATOM 1710 C C . LEU B 1 59 ? -5.809 -2.455 -13.039 1 97.38 59 LEU B C 1
ATOM 1712 O O . LEU B 1 59 ? -5.816 -2.213 -14.242 1 97.38 59 LEU B O 1
ATOM 1716 N N . MET B 1 60 ? -6.699 -3.174 -12.461 1 98.12 60 MET B N 1
ATOM 1717 C CA . MET B 1 60 ? -7.77 -3.834 -13.195 1 98.12 60 MET B CA 1
ATOM 1718 C C . MET B 1 60 ? -8.633 -2.814 -13.93 1 98.12 60 MET B C 1
ATOM 1720 O O . MET B 1 60 ? -8.969 -3.008 -15.102 1 98.12 60 MET B O 1
ATOM 1724 N N . THR B 1 61 ? -8.953 -1.707 -13.234 1 97.75 61 THR B N 1
ATOM 1725 C CA . THR B 1 61 ? -9.867 -0.729 -13.812 1 97.75 61 THR B CA 1
ATOM 1726 C C . THR B 1 61 ? -9.109 0.246 -14.719 1 97.75 61 THR B C 1
ATOM 1728 O O . THR B 1 61 ? -9.602 0.605 -15.797 1 97.75 61 THR B O 1
ATOM 1731 N N . SER B 1 62 ? -7.887 0.576 -14.406 1 96.81 62 SER B N 1
ATOM 1732 C CA . SER B 1 62 ? -7.172 1.628 -15.117 1 96.81 62 SER B CA 1
ATOM 1733 C C . SER B 1 62 ? -6.34 1.055 -16.266 1 96.81 62 SER B C 1
ATOM 1735 O O . SER B 1 62 ? -6.113 1.727 -17.266 1 96.81 62 SER B O 1
ATOM 1737 N N . ASN B 1 63 ? -5.898 -0.147 -16.094 1 96 63 ASN B N 1
ATOM 1738 C CA . ASN B 1 63 ? -4.961 -0.69 -17.062 1 96 63 ASN B CA 1
ATOM 1739 C C . ASN B 1 63 ? -5.582 -1.837 -17.859 1 96 63 ASN B C 1
ATOM 1741 O O . ASN B 1 63 ? -5.297 -2.002 -19.047 1 96 63 ASN B O 1
ATOM 1745 N N . PHE B 1 64 ? -6.438 -2.594 -17.203 1 96.56 64 PHE B N 1
ATOM 1746 C CA . PHE B 1 64 ? -6.93 -3.805 -17.859 1 96.56 64 PHE B CA 1
ATOM 1747 C C . PHE B 1 64 ? -8.336 -3.598 -18.391 1 96.56 64 PHE B C 1
ATOM 1749 O O . PHE B 1 64 ? -8.898 -4.484 -19.047 1 96.56 64 PHE B O 1
ATOM 1756 N N . GLY B 1 65 ? -8.969 -2.512 -18.078 1 95.94 65 GLY B N 1
ATOM 1757 C CA . GLY B 1 65 ? -10.273 -2.174 -18.625 1 95.94 65 GLY B CA 1
ATOM 1758 C C . GLY B 1 65 ? -11.414 -2.92 -17.969 1 95.94 65 GLY B C 1
ATOM 1759 O O . GLY B 1 65 ? -12.492 -3.059 -18.547 1 95.94 65 GLY B O 1
ATOM 1760 N N . VAL B 1 66 ? -11.188 -3.402 -16.797 1 97.5 66 VAL B N 1
ATOM 1761 C CA . VAL B 1 66 ? -12.227 -4.102 -16.062 1 97.5 66 VAL B CA 1
ATOM 1762 C C . VAL B 1 66 ? -13.25 -3.1 -15.523 1 97.5 66 VAL B C 1
ATOM 1764 O O . VAL B 1 66 ? -12.875 -2.029 -15.031 1 97.5 66 VAL B O 1
ATOM 1767 N N . ASP B 1 67 ? -14.492 -3.51 -15.609 1 97.31 67 ASP B N 1
ATOM 1768 C CA . ASP B 1 67 ? -15.562 -2.684 -15.055 1 97.31 67 ASP B CA 1
ATOM 1769 C C . ASP B 1 67 ? -15.406 -2.508 -13.547 1 97.31 67 ASP B C 1
ATOM 1771 O O . ASP B 1 67 ? -15.023 -3.449 -12.844 1 97.31 67 ASP B O 1
ATOM 1775 N N . ASP B 1 68 ? -15.844 -1.342 -13.094 1 96.62 68 ASP B N 1
ATOM 1776 C CA . ASP B 1 68 ? -15.656 -1 -11.688 1 96.62 68 ASP B CA 1
ATOM 1777 C C . ASP B 1 68 ? -16.34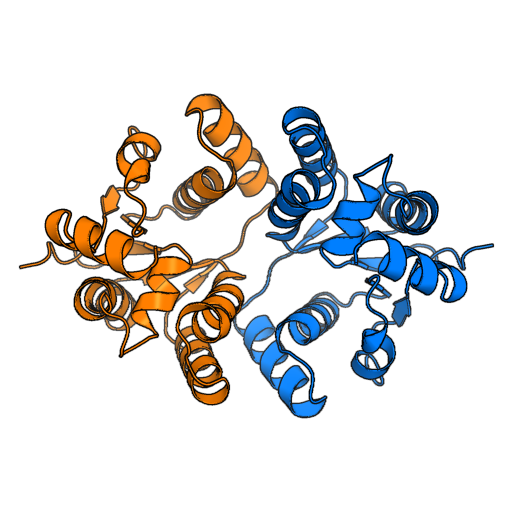4 -2.01 -10.773 1 96.62 68 ASP B C 1
ATOM 1779 O O . ASP B 1 68 ? -15.781 -2.441 -9.766 1 96.62 68 ASP B O 1
ATOM 1783 N N . VAL B 1 69 ? -17.516 -2.398 -11.086 1 96.88 69 VAL B N 1
ATOM 1784 C CA . VAL B 1 69 ? -18.297 -3.301 -10.258 1 96.88 69 VAL B CA 1
ATOM 1785 C C . VAL B 1 69 ? -17.656 -4.688 -10.258 1 96.88 69 VAL B C 1
ATOM 1787 O O . VAL B 1 69 ? -17.531 -5.312 -9.203 1 96.88 69 VAL B O 1
ATOM 1790 N N . ALA B 1 70 ? -17.281 -5.137 -11.383 1 97.75 70 ALA B N 1
ATOM 1791 C CA . ALA B 1 70 ? -16.625 -6.441 -11.5 1 97.75 70 ALA B CA 1
ATOM 1792 C C . ALA B 1 70 ? -15.312 -6.473 -10.727 1 97.75 70 ALA B C 1
ATOM 1794 O O . ALA B 1 70 ? -15.023 -7.449 -10.031 1 97.75 70 ALA B O 1
ATOM 1795 N N . ALA B 1 71 ? -14.531 -5.402 -10.867 1 98 71 ALA B N 1
ATOM 1796 C CA . ALA B 1 71 ? -13.25 -5.32 -10.164 1 98 71 ALA B CA 1
ATOM 1797 C C . ALA B 1 71 ? -13.461 -5.324 -8.648 1 98 71 ALA B C 1
ATOM 1799 O O . ALA B 1 71 ? -12.773 -6.055 -7.926 1 98 71 ALA B O 1
ATOM 1800 N N . ARG B 1 72 ? -14.398 -4.523 -8.242 1 97.62 72 ARG B N 1
ATOM 1801 C CA . ARG B 1 72 ? -14.734 -4.453 -6.82 1 97.62 72 ARG B CA 1
ATOM 1802 C C . ARG B 1 72 ? -15.156 -5.82 -6.285 1 97.62 72 ARG B C 1
ATOM 1804 O O . ARG B 1 72 ? -14.695 -6.242 -5.223 1 97.62 72 ARG B O 1
ATOM 1811 N N . ASN B 1 73 ? -16 -6.523 -6.98 1 97.38 73 ASN B N 1
ATOM 1812 C CA . ASN B 1 73 ? -16.484 -7.836 -6.559 1 97.38 73 ASN B CA 1
ATOM 1813 C C . ASN B 1 73 ? -15.344 -8.844 -6.484 1 97.38 73 ASN B C 1
ATOM 1815 O O . ASN B 1 73 ? -15.281 -9.648 -5.551 1 97.38 73 ASN B O 1
ATOM 1819 N N . ALA B 1 74 ? -14.508 -8.812 -7.449 1 97.12 74 ALA B N 1
ATOM 1820 C CA . ALA B 1 74 ? -13.367 -9.727 -7.48 1 97.12 74 ALA B CA 1
ATOM 1821 C C . ALA B 1 74 ? -12.453 -9.508 -6.277 1 97.12 74 ALA B C 1
ATOM 1823 O O . ALA B 1 74 ? -12.016 -10.461 -5.633 1 97.12 74 ALA B O 1
ATOM 1824 N N . ILE B 1 75 ? -12.195 -8.258 -5.949 1 98 75 ILE B N 1
ATOM 1825 C CA . ILE B 1 75 ? -11.297 -7.926 -4.848 1 98 75 ILE B CA 1
ATOM 1826 C C . ILE B 1 75 ? -11.945 -8.312 -3.52 1 98 75 ILE B C 1
ATOM 1828 O O . ILE B 1 75 ? -11.289 -8.875 -2.639 1 98 75 ILE B O 1
ATOM 1832 N N . GLN B 1 76 ? -13.211 -8.016 -3.379 1 97.62 76 GLN B N 1
ATOM 1833 C CA . GLN B 1 76 ? -13.891 -8.383 -2.145 1 97.62 76 GLN B CA 1
ATOM 1834 C C . GLN B 1 76 ? -13.906 -9.898 -1.957 1 97.62 76 GLN B C 1
ATOM 1836 O O . GLN B 1 76 ? -13.773 -10.391 -0.835 1 97.62 76 GLN B O 1
ATOM 1841 N N . SER B 1 77 ? -14.102 -10.633 -3.053 1 95.69 77 SER B N 1
ATOM 1842 C CA . SER B 1 77 ? -14.039 -12.086 -2.992 1 95.69 77 SER B CA 1
ATOM 1843 C C . SER B 1 77 ? -12.672 -12.562 -2.518 1 95.69 77 SER B C 1
ATOM 1845 O O . SER B 1 77 ? -12.578 -13.492 -1.706 1 95.69 77 SER B O 1
ATOM 1847 N N . LEU B 1 78 ? -11.648 -11.961 -3.016 1 95.94 78 LEU B N 1
ATOM 1848 C CA . LEU B 1 78 ? -10.297 -12.289 -2.588 1 95.94 78 LEU B CA 1
ATOM 1849 C C . LEU B 1 78 ? -10.117 -12.023 -1.097 1 95.94 78 LEU B C 1
ATOM 1851 O O . LEU B 1 78 ? -9.578 -12.875 -0.375 1 95.94 78 LEU B O 1
ATOM 1855 N N . VAL B 1 79 ? -10.578 -10.852 -0.594 1 96.38 79 VAL B N 1
ATOM 1856 C CA . VAL B 1 79 ? -10.391 -10.438 0.794 1 96.38 79 VAL B CA 1
ATOM 1857 C C . VAL B 1 79 ? -11.18 -11.367 1.717 1 96.38 79 VAL B C 1
ATOM 1859 O O . VAL B 1 79 ? -10.742 -11.656 2.836 1 96.38 79 VAL B O 1
ATOM 1862 N N . ARG B 1 80 ? -12.234 -11.906 1.243 1 94.69 80 ARG B N 1
ATOM 1863 C CA . ARG B 1 80 ? -13.07 -12.797 2.041 1 94.69 80 ARG B CA 1
ATOM 1864 C C . ARG B 1 80 ? -12.602 -14.242 1.925 1 94.69 80 ARG B C 1
ATOM 1866 O O . ARG B 1 80 ? -13.117 -15.125 2.604 1 94.69 80 ARG B O 1
ATOM 1873 N N . SER B 1 81 ? -11.688 -14.484 0.981 1 93.38 81 SER B N 1
ATOM 1874 C CA . SER B 1 81 ? -11.133 -15.82 0.783 1 93.38 81 SER B CA 1
ATOM 1875 C C . SER B 1 81 ? -10.188 -16.203 1.916 1 93.38 81 SER B C 1
ATOM 1877 O O . SER B 1 81 ? -9.969 -15.414 2.836 1 93.38 81 SER B O 1
ATOM 1879 N N . PRO B 1 82 ? -9.625 -17.438 1.874 1 92.56 82 PRO B N 1
ATOM 1880 C CA . PRO B 1 82 ? -8.695 -17.859 2.924 1 92.56 82 PRO B CA 1
ATOM 1881 C C . PRO B 1 82 ? -7.305 -17.234 2.773 1 92.56 82 PRO B C 1
ATOM 1883 O O . PRO B 1 82 ? -6.387 -17.578 3.523 1 92.56 82 PRO B O 1
ATOM 1886 N N . ALA B 1 83 ? -7.113 -16.344 1.809 1 94.44 83 ALA B N 1
ATOM 1887 C CA . ALA B 1 83 ? -5.852 -15.609 1.712 1 94.44 83 ALA B CA 1
ATOM 1888 C C . ALA B 1 83 ? -5.531 -14.891 3.02 1 94.44 83 ALA B C 1
ATOM 1890 O O . ALA B 1 83 ? -6.43 -14.352 3.674 1 94.44 83 ALA B O 1
ATOM 1891 N N . ARG B 1 84 ? -4.312 -14.938 3.414 1 95.44 84 ARG B N 1
ATOM 1892 C CA . ARG B 1 84 ? -3.863 -14.242 4.613 1 95.44 84 ARG B CA 1
ATOM 1893 C C . ARG B 1 84 ? -3.363 -12.836 4.277 1 95.44 84 ARG B C 1
ATOM 1895 O O . ARG B 1 84 ? -2.34 -12.68 3.611 1 95.44 84 ARG B O 1
ATOM 1902 N N . ILE B 1 85 ? -4.039 -11.867 4.793 1 97.38 85 ILE B N 1
ATOM 1903 C CA . ILE B 1 85 ? -3.6 -10.484 4.625 1 97.38 85 ILE B CA 1
ATOM 1904 C C . ILE B 1 85 ? -2.461 -10.188 5.598 1 97.38 85 ILE B C 1
ATOM 1906 O O . ILE B 1 85 ? -2.613 -10.344 6.812 1 97.38 85 ILE B O 1
ATOM 1910 N N . ILE B 1 86 ? -1.353 -9.781 5.047 1 98.19 86 ILE B N 1
ATOM 1911 C CA . ILE B 1 86 ? -0.173 -9.523 5.867 1 98.19 86 ILE B CA 1
ATOM 1912 C C . ILE B 1 86 ? 0.213 -8.047 5.766 1 98.19 86 ILE B C 1
ATOM 1914 O O . ILE B 1 86 ? -0.28 -7.328 4.891 1 98.19 86 ILE B O 1
ATOM 1918 N N . SER B 1 87 ? 1.055 -7.594 6.691 1 98.5 87 SER B N 1
ATOM 1919 C CA . SER B 1 87 ? 1.454 -6.195 6.781 1 98.5 87 SER B CA 1
ATOM 1920 C C . SER B 1 87 ? 2.961 -6.059 6.977 1 98.5 87 SER B C 1
ATOM 1922 O O . SER B 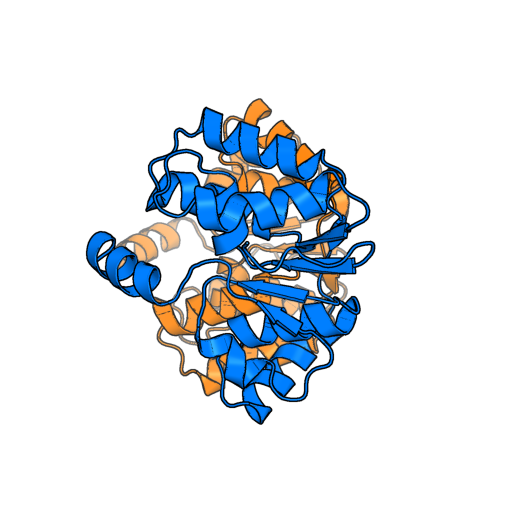1 87 ? 3.672 -7.062 7.062 1 98.5 87 SER B O 1
ATOM 1924 N N . ALA B 1 88 ? 3.453 -4.852 6.879 1 98.12 88 ALA B N 1
ATOM 1925 C CA . ALA B 1 88 ? 4.863 -4.547 7.117 1 98.12 88 ALA B CA 1
ATOM 1926 C C . ALA B 1 88 ? 5.043 -3.773 8.422 1 98.12 88 ALA B C 1
ATOM 1928 O O . ALA B 1 88 ? 4.125 -3.092 8.875 1 98.12 88 ALA B O 1
ATOM 1929 N N . THR B 1 89 ? 6.152 -3.951 9.047 1 97.31 89 THR B N 1
ATOM 1930 C CA . THR B 1 89 ? 6.57 -3.184 10.219 1 97.31 89 THR B CA 1
ATOM 1931 C C . THR B 1 89 ? 7.707 -2.232 9.859 1 97.31 89 THR B C 1
ATOM 1933 O O . THR B 1 89 ? 8.188 -2.23 8.727 1 97.31 89 THR B O 1
ATOM 1936 N N . GLU B 1 90 ? 8.062 -1.453 10.844 1 97.12 90 GLU B N 1
ATOM 1937 C CA . GLU B 1 90 ? 9.242 -0.612 10.672 1 97.12 90 GLU B CA 1
ATOM 1938 C C . GLU B 1 90 ? 10.461 -1.445 10.289 1 97.12 90 GLU B C 1
ATOM 1940 O O . GLU B 1 90 ? 11.234 -1.058 9.406 1 97.12 90 GLU B O 1
ATOM 1945 N N . THR B 1 91 ? 10.516 -2.602 10.945 1 97.81 91 THR B N 1
ATOM 1946 C CA . THR B 1 91 ? 11.633 -3.498 10.672 1 97.81 91 THR B CA 1
ATOM 1947 C C . THR B 1 91 ? 11.594 -3.994 9.234 1 97.81 91 THR B C 1
ATOM 1949 O O . THR B 1 91 ? 12.617 -4.008 8.547 1 97.81 91 THR B O 1
ATOM 1952 N N . THR B 1 92 ? 10.461 -4.367 8.695 1 98.5 92 THR B N 1
ATOM 1953 C CA . THR B 1 92 ? 10.32 -4.844 7.328 1 98.5 92 THR B CA 1
ATOM 1954 C C . THR B 1 92 ? 10.719 -3.754 6.336 1 98.5 92 THR B C 1
ATOM 1956 O O . THR B 1 92 ? 11.414 -4.027 5.352 1 98.5 92 THR B O 1
ATOM 1959 N N . LEU B 1 93 ? 10.297 -2.512 6.598 1 98.44 93 LEU B N 1
ATOM 1960 C CA . LEU B 1 93 ? 10.602 -1.386 5.723 1 98.44 93 LEU B CA 1
ATOM 1961 C C . LEU B 1 93 ? 12.102 -1.115 5.688 1 98.44 93 LEU B C 1
ATOM 1963 O O . LEU B 1 93 ? 12.68 -0.931 4.617 1 98.44 93 LEU B O 1
ATOM 1967 N N . LEU B 1 94 ? 12.711 -1.141 6.832 1 98.25 94 LEU B N 1
ATOM 1968 C CA . LEU B 1 94 ? 14.141 -0.872 6.891 1 98.25 94 LEU B CA 1
ATOM 1969 C C . LEU B 1 94 ? 14.938 -1.997 6.23 1 98.25 94 LEU B C 1
ATOM 1971 O O . LEU B 1 94 ? 15.945 -1.746 5.566 1 98.25 94 LEU B O 1
ATOM 1975 N N . LYS B 1 95 ? 14.508 -3.221 6.371 1 98.38 95 LYS B N 1
ATOM 1976 C CA . LYS B 1 95 ? 15.148 -4.352 5.711 1 98.38 95 LYS B CA 1
ATOM 1977 C C . LYS B 1 95 ? 15.047 -4.234 4.195 1 98.38 95 LYS B C 1
ATOM 1979 O O . LYS B 1 95 ? 15.961 -4.637 3.473 1 98.38 95 LYS B O 1
ATOM 1984 N N . ALA B 1 96 ? 13.938 -3.705 3.711 1 98.44 96 ALA B N 1
ATOM 1985 C CA . ALA B 1 96 ? 13.797 -3.486 2.273 1 98.44 96 ALA B CA 1
ATOM 1986 C C . ALA B 1 96 ? 14.93 -2.611 1.739 1 98.44 96 ALA B C 1
ATOM 1988 O O . ALA B 1 96 ? 15.484 -2.883 0.67 1 98.44 96 ALA B O 1
ATOM 1989 N N . TYR B 1 97 ? 15.289 -1.594 2.482 1 97.94 97 TYR B N 1
ATOM 1990 C CA . TYR B 1 97 ? 16.359 -0.692 2.057 1 97.94 97 TYR B CA 1
ATOM 1991 C C . TYR B 1 97 ? 17.719 -1.377 2.137 1 97.94 97 TYR B C 1
ATOM 1993 O O . TYR B 1 97 ? 18.578 -1.144 1.296 1 97.94 97 TYR B O 1
ATOM 2001 N N . GLU B 1 98 ? 17.891 -2.215 3.15 1 97.81 98 GLU B N 1
ATOM 2002 C CA . GLU B 1 98 ? 19.109 -2.992 3.254 1 97.81 98 GLU B CA 1
ATOM 2003 C C . GLU B 1 98 ? 19.281 -3.934 2.062 1 97.81 98 GLU B C 1
ATOM 2005 O O . GLU B 1 98 ? 20.359 -4.016 1.47 1 97.81 98 GLU B O 1
ATOM 2010 N N . ILE B 1 99 ? 18.25 -4.605 1.741 1 97.62 99 ILE B N 1
ATOM 2011 C CA . ILE B 1 99 ? 18.266 -5.527 0.609 1 97.62 99 ILE B CA 1
ATOM 2012 C C . ILE B 1 99 ? 18.516 -4.754 -0.682 1 97.62 99 ILE B C 1
ATOM 2014 O O . ILE B 1 99 ? 19.328 -5.176 -1.512 1 97.62 99 ILE B O 1
ATOM 2018 N N . SER B 1 100 ? 17.797 -3.646 -0.834 1 97 100 SER B N 1
ATOM 2019 C CA . SER B 1 100 ? 17.953 -2.811 -2.02 1 97 100 SER B CA 1
ATOM 2020 C C . SER B 1 100 ? 19.406 -2.41 -2.221 1 97 100 SER B C 1
ATOM 2022 O O . SER B 1 100 ? 19.938 -2.5 -3.332 1 97 100 SER B O 1
ATOM 2024 N N . ALA B 1 101 ? 20.047 -2.008 -1.175 1 96 101 ALA B N 1
ATOM 2025 C CA . ALA B 1 101 ? 21.438 -1.601 -1.231 1 96 101 ALA B CA 1
ATOM 2026 C C . ALA B 1 101 ? 22.344 -2.791 -1.532 1 96 101 ALA B C 1
ATOM 2028 O O . ALA B 1 101 ? 23.219 -2.713 -2.402 1 96 101 ALA B O 1
ATOM 2029 N N . ALA B 1 102 ? 22.141 -3.875 -0.887 1 95.75 102 ALA B N 1
ATOM 2030 C CA . ALA B 1 102 ? 23 -5.055 -1 1 95.75 102 ALA B CA 1
ATOM 2031 C C . ALA B 1 102 ? 22.875 -5.684 -2.385 1 95.75 102 ALA B C 1
ATOM 2033 O O . ALA B 1 102 ? 23.875 -6.172 -2.936 1 95.75 102 ALA B O 1
ATOM 2034 N N . LYS B 1 103 ? 21.688 -5.648 -2.936 1 94.94 103 LYS B N 1
ATOM 2035 C CA . LYS B 1 103 ? 21.422 -6.344 -4.195 1 94.94 103 LYS B CA 1
ATOM 2036 C C . LYS B 1 103 ? 21.391 -5.367 -5.363 1 94.94 103 LYS B C 1
ATOM 2038 O O . LYS B 1 103 ? 21.266 -5.781 -6.52 1 94.94 103 LYS B O 1
ATOM 2043 N N . ASN B 1 104 ? 21.484 -4.09 -5.145 1 93.19 104 ASN B N 1
ATOM 2044 C CA . ASN B 1 104 ? 21.438 -3.041 -6.16 1 93.19 104 ASN B CA 1
ATOM 2045 C C . ASN B 1 104 ? 20.156 -3.119 -6.98 1 93.19 104 ASN B C 1
ATOM 2047 O O . ASN B 1 104 ? 20.203 -3.184 -8.211 1 93.19 104 ASN B O 1
ATOM 2051 N N . HIS B 1 105 ? 19.078 -3.197 -6.297 1 95 105 HIS B N 1
ATOM 2052 C CA . HIS B 1 105 ? 17.734 -3.275 -6.867 1 95 105 HIS B CA 1
ATOM 2053 C C . HIS B 1 105 ? 16.812 -2.211 -6.27 1 95 105 HIS B C 1
ATOM 2055 O O . HIS B 1 105 ? 17.094 -1.675 -5.195 1 95 105 HIS B O 1
ATOM 2061 N N . ASP B 1 106 ? 15.805 -1.891 -6.938 1 94.94 106 ASP B N 1
ATOM 2062 C CA . ASP B 1 106 ? 14.906 -0.864 -6.418 1 94.94 106 ASP B CA 1
ATOM 2063 C C . ASP B 1 106 ? 14.258 -1.31 -5.105 1 94.94 106 ASP B C 1
ATOM 2065 O O . ASP B 1 106 ? 14.078 -2.506 -4.871 1 94.94 106 ASP B O 1
ATOM 2069 N N . VAL B 1 107 ? 13.906 -0.385 -4.297 1 97 107 VAL B N 1
ATOM 2070 C CA . VAL B 1 107 ? 13.422 -0.667 -2.949 1 97 107 VAL B CA 1
ATOM 2071 C C . VAL B 1 107 ? 12.031 -1.297 -3.023 1 97 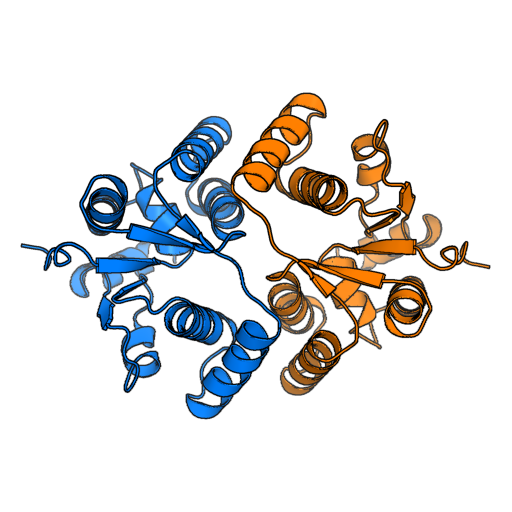107 VAL B C 1
ATOM 2073 O O . VAL B 1 107 ? 11.641 -2.051 -2.131 1 97 107 VAL B O 1
ATOM 2076 N N . TYR B 1 108 ? 11.273 -1.088 -4.102 1 96 108 TYR B N 1
ATOM 2077 C CA . TYR B 1 108 ? 9.914 -1.606 -4.234 1 96 108 TYR B CA 1
ATOM 2078 C C . TYR B 1 108 ? 9.922 -3.121 -4.414 1 96 108 TYR B C 1
ATOM 2080 O O . TYR B 1 108 ? 9.172 -3.836 -3.746 1 96 108 TYR B O 1
ATOM 2088 N N . ASP B 1 109 ? 10.789 -3.588 -5.246 1 96.88 109 ASP B N 1
ATOM 2089 C CA . ASP B 1 109 ? 10.969 -5.027 -5.398 1 96.88 109 ASP B CA 1
ATOM 2090 C C . ASP B 1 109 ? 11.625 -5.633 -4.16 1 96.88 109 ASP B C 1
ATOM 2092 O O . ASP B 1 109 ? 11.273 -6.734 -3.736 1 96.88 109 ASP B O 1
ATOM 2096 N N . SER B 1 110 ? 12.609 -4.91 -3.639 1 97.94 110 SER B N 1
ATOM 2097 C CA . SER B 1 110 ? 13.297 -5.371 -2.436 1 97.94 110 SER B CA 1
ATOM 2098 C C . SER B 1 110 ? 12.328 -5.496 -1.262 1 97.94 110 SER B C 1
ATOM 2100 O O . SER B 1 110 ? 12.5 -6.363 -0.401 1 97.94 110 SER B O 1
ATOM 2102 N N . PHE B 1 111 ? 11.312 -4.672 -1.252 1 98.25 111 PHE B N 1
ATOM 2103 C CA . PHE B 1 111 ? 10.273 -4.727 -0.229 1 98.25 111 PHE B CA 1
ATOM 2104 C C . PHE B 1 111 ? 9.547 -6.066 -0.264 1 98.25 111 PHE B C 1
ATOM 2106 O O . PHE B 1 111 ? 9.242 -6.641 0.783 1 98.25 111 PHE B O 1
ATOM 2113 N N . ILE B 1 112 ? 9.281 -6.602 -1.42 1 98.19 112 ILE B N 1
ATOM 2114 C CA . ILE B 1 112 ? 8.602 -7.887 -1.56 1 98.19 112 ILE B CA 1
ATOM 2115 C C . ILE B 1 112 ? 9.477 -9 -0.984 1 98.19 112 ILE B C 1
ATOM 2117 O O . ILE B 1 112 ? 8.977 -9.906 -0.312 1 98.19 112 ILE B O 1
ATOM 2121 N N . VAL B 1 113 ? 10.742 -8.883 -1.212 1 98.25 113 VAL B N 1
ATOM 2122 C CA . VAL B 1 113 ? 11.68 -9.859 -0.657 1 98.25 113 VAL B CA 1
ATOM 2123 C C . VAL B 1 113 ? 11.703 -9.742 0.865 1 98.25 113 VAL B C 1
ATOM 2125 O O . VAL B 1 113 ? 11.727 -10.75 1.573 1 98.25 113 VAL B O 1
ATOM 2128 N N . ALA B 1 114 ? 11.703 -8.508 1.383 1 98.5 114 ALA B N 1
ATOM 2129 C CA . ALA B 1 114 ? 11.664 -8.297 2.826 1 98.5 114 ALA B CA 1
ATOM 2130 C C . ALA B 1 114 ? 10.406 -8.906 3.438 1 98.5 114 ALA B C 1
ATOM 2132 O O . ALA B 1 114 ? 10.453 -9.484 4.527 1 98.5 114 ALA B O 1
ATOM 2133 N N . LEU B 1 115 ? 9.297 -8.789 2.76 1 98.5 115 LEU B N 1
ATOM 2134 C CA . LEU B 1 115 ? 8.055 -9.398 3.207 1 98.5 115 LEU B CA 1
ATOM 2135 C C . LEU B 1 115 ? 8.172 -10.922 3.232 1 98.5 115 LEU B C 1
ATOM 2137 O O . LEU B 1 115 ? 7.734 -11.562 4.188 1 98.5 115 LEU B O 1
ATOM 2141 N N . ALA B 1 116 ? 8.734 -11.453 2.139 1 98.38 116 ALA B N 1
ATOM 2142 C CA . ALA B 1 116 ? 8.922 -12.898 2.061 1 98.38 116 ALA B CA 1
ATOM 2143 C C . ALA B 1 116 ? 9.727 -13.414 3.244 1 98.38 116 ALA B C 1
ATOM 2145 O O . ALA B 1 116 ? 9.406 -14.461 3.818 1 98.38 116 ALA B O 1
ATOM 2146 N N . ARG B 1 117 ? 10.773 -12.68 3.65 1 98.19 117 ARG B N 1
ATOM 2147 C CA . ARG B 1 117 ? 11.602 -13.047 4.801 1 98.19 117 ARG B CA 1
ATOM 2148 C C . ARG B 1 117 ? 10.797 -12.961 6.094 1 98.19 117 ARG B C 1
ATOM 2150 O O . ARG B 1 117 ? 10.828 -13.891 6.906 1 98.19 117 ARG B O 1
ATOM 2157 N N . ALA B 1 118 ? 10.109 -11.891 6.242 1 98.06 118 ALA B N 1
ATOM 2158 C CA . ALA B 1 118 ? 9.406 -11.617 7.492 1 98.06 118 ALA B CA 1
ATOM 2159 C C . ALA B 1 118 ? 8.344 -12.68 7.766 1 98.06 118 ALA B C 1
ATOM 2161 O O . ALA B 1 118 ? 8.062 -13 8.922 1 98.06 118 ALA B O 1
ATOM 2162 N N . TYR B 1 119 ? 7.77 -13.227 6.738 1 98 119 TYR B N 1
ATOM 2163 C CA . TYR B 1 119 ? 6.656 -14.156 6.902 1 98 119 TYR B CA 1
ATOM 2164 C C . TYR B 1 119 ? 7.066 -15.57 6.52 1 98 119 TYR B C 1
ATOM 2166 O O . TYR B 1 119 ? 6.219 -16.453 6.402 1 98 119 TYR B O 1
ATOM 2174 N N . ASP B 1 120 ? 8.328 -15.773 6.246 1 97.5 120 ASP B N 1
ATOM 2175 C CA . ASP B 1 120 ? 8.891 -17.078 5.91 1 97.5 120 ASP B CA 1
ATOM 2176 C C . ASP B 1 120 ? 8.148 -17.719 4.742 1 97.5 120 ASP B C 1
ATOM 2178 O O . ASP B 1 120 ? 7.715 -18.875 4.828 1 97.5 120 ASP B O 1
ATOM 2182 N N . ALA B 1 121 ? 7.918 -16.891 3.736 1 97.5 121 ALA B N 1
ATOM 2183 C CA . ALA B 1 121 ? 7.262 -17.422 2.543 1 97.5 121 ALA B CA 1
ATOM 2184 C C . ALA B 1 121 ? 8.125 -18.484 1.869 1 97.5 121 ALA B C 1
ATOM 2186 O O . ALA B 1 121 ? 9.352 -18.328 1.785 1 97.5 121 ALA B O 1
ATOM 2187 N N . ASP B 1 122 ? 7.535 -19.516 1.373 1 96.44 122 ASP B N 1
ATOM 2188 C CA . ASP B 1 122 ? 8.234 -20.562 0.635 1 96.44 122 ASP B CA 1
ATOM 2189 C C . ASP B 1 122 ? 8.445 -20.156 -0.822 1 96.44 122 ASP B C 1
ATOM 2191 O O . ASP B 1 122 ? 9.5 -20.438 -1.4 1 96.44 122 ASP B O 1
ATOM 2195 N N . TYR B 1 123 ? 7.465 -19.5 -1.38 1 95.06 123 TYR B N 1
ATOM 2196 C CA . TYR B 1 123 ? 7.5 -19.109 -2.787 1 95.06 123 TYR B CA 1
ATOM 2197 C C . TYR B 1 123 ? 7.133 -17.641 -2.963 1 95.06 123 TYR B C 1
ATOM 2199 O O . TYR B 1 123 ? 6.242 -17.141 -2.281 1 95.06 123 TYR B O 1
ATOM 2207 N N . LEU B 1 124 ? 7.816 -17.016 -3.846 1 96.69 124 LEU B N 1
ATOM 2208 C CA . LEU B 1 124 ? 7.473 -15.703 -4.367 1 96.69 124 LEU B CA 1
ATOM 2209 C C . LEU B 1 124 ? 7.102 -15.781 -5.844 1 96.69 124 LEU B C 1
ATOM 2211 O O . LEU B 1 124 ? 7.949 -16.078 -6.688 1 96.69 124 LEU B O 1
ATOM 2215 N N . VAL B 1 125 ? 5.844 -15.562 -6.109 1 95.06 125 VAL B N 1
ATOM 2216 C CA . VAL B 1 125 ? 5.336 -15.633 -7.477 1 95.06 125 VAL B CA 1
ATOM 2217 C C . VAL B 1 125 ? 5.148 -14.219 -8.031 1 95.06 125 VAL B C 1
ATOM 2219 O O . VAL B 1 125 ? 4.375 -13.43 -7.484 1 95.06 125 VAL B O 1
ATOM 2222 N N . THR B 1 126 ? 5.871 -13.844 -9.023 1 95.69 126 THR B N 1
ATOM 2223 C CA . THR B 1 126 ? 5.801 -12.547 -9.688 1 95.69 126 THR B CA 1
ATOM 2224 C C . THR B 1 126 ? 6.043 -12.695 -11.188 1 95.69 126 THR B C 1
ATOM 2226 O O . THR B 1 126 ? 6.629 -13.688 -11.633 1 95.69 126 THR B O 1
ATOM 2229 N N . THR B 1 127 ? 5.512 -11.758 -11.961 1 93.06 127 THR B N 1
ATOM 2230 C CA . THR B 1 127 ? 5.699 -11.797 -13.406 1 93.06 127 THR B CA 1
ATOM 2231 C C . THR B 1 127 ? 7.004 -11.117 -13.805 1 93.06 127 THR B C 1
ATOM 2233 O O . THR B 1 127 ? 7.41 -11.164 -14.969 1 93.06 127 THR B O 1
ATOM 2236 N N . ASP B 1 128 ? 7.645 -10.461 -12.852 1 92.25 128 ASP B N 1
ATOM 2237 C CA . ASP B 1 128 ? 8.883 -9.75 -13.125 1 92.25 128 ASP B CA 1
ATOM 2238 C C . ASP B 1 128 ? 10.062 -10.711 -13.258 1 92.25 128 ASP B C 1
ATOM 2240 O O . ASP B 1 128 ? 10.305 -11.531 -12.359 1 92.25 128 ASP B O 1
ATOM 2244 N N . ARG B 1 129 ? 10.836 -10.578 -14.242 1 88.94 129 ARG B N 1
ATOM 2245 C CA . ARG B 1 129 ? 11.898 -11.539 -14.547 1 88.94 129 ARG B CA 1
ATOM 2246 C C . ARG B 1 129 ? 13.18 -11.188 -13.797 1 88.94 129 ARG B C 1
ATOM 2248 O O . ARG B 1 129 ? 14.094 -12.008 -13.703 1 88.94 129 ARG B O 1
ATOM 2255 N N . ASP B 1 130 ? 13.273 -10 -13.266 1 88.06 130 ASP B N 1
ATOM 2256 C CA . ASP B 1 130 ? 14.508 -9.586 -12.617 1 88.06 130 ASP B CA 1
ATOM 2257 C C . ASP B 1 130 ? 14.578 -10.094 -11.18 1 88.06 130 ASP B C 1
ATOM 2259 O O . ASP B 1 130 ? 15.562 -9.852 -10.477 1 88.06 130 ASP B O 1
ATOM 2263 N N . PHE B 1 131 ? 13.555 -10.875 -10.797 1 94.5 131 PHE B N 1
ATOM 2264 C CA . PHE B 1 131 ? 13.531 -11.344 -9.414 1 94.5 131 PHE B CA 1
ATOM 2265 C C . PHE B 1 131 ? 14.422 -12.57 -9.25 1 94.5 131 PHE B C 1
ATOM 2267 O O . PHE B 1 131 ? 14.75 -12.961 -8.125 1 94.5 131 PHE B O 1
ATOM 2274 N N . ASP B 1 132 ? 14.75 -13.219 -10.32 1 89.81 132 ASP B N 1
ATOM 2275 C CA . ASP B 1 132 ? 15.688 -14.328 -10.219 1 89.81 132 ASP B CA 1
ATOM 2276 C C . ASP B 1 132 ? 16.969 -13.906 -9.516 1 89.81 132 ASP B C 1
ATOM 2278 O O . ASP B 1 132 ? 17.406 -14.539 -8.547 1 89.81 132 ASP B O 1
ATOM 2282 N N . ASP B 1 133 ? 17.578 -12.836 -9.922 1 91.38 133 ASP B N 1
ATOM 2283 C CA . ASP B 1 133 ? 18.797 -12.297 -9.312 1 91.38 133 ASP B CA 1
ATOM 2284 C C . ASP B 1 133 ? 18.516 -11.766 -7.91 1 91.38 133 ASP B C 1
ATOM 2286 O O . ASP B 1 133 ? 19.312 -11.961 -6.992 1 91.38 133 ASP B O 1
ATOM 2290 N N . LEU B 1 134 ? 17.391 -11.156 -7.781 1 94.75 134 LEU B N 1
ATOM 2291 C CA . LEU B 1 134 ? 17.016 -10.539 -6.512 1 94.75 134 LEU B CA 1
ATOM 2292 C C . LEU B 1 134 ? 16.844 -11.586 -5.422 1 94.75 134 LEU B C 1
ATOM 2294 O O . LEU B 1 134 ? 17.172 -11.344 -4.258 1 94.75 134 LEU B O 1
ATOM 2298 N N . CYS B 1 135 ? 16.391 -12.758 -5.809 1 95.31 135 CYS B N 1
ATOM 2299 C CA . CYS B 1 135 ? 16.094 -13.789 -4.828 1 95.31 135 CYS B CA 1
ATOM 2300 C C . CYS B 1 135 ? 17.281 -14.75 -4.664 1 95.31 135 CYS B C 1
ATOM 2302 O O . CYS B 1 135 ? 17.203 -15.711 -3.898 1 95.31 135 CYS B O 1
ATOM 2304 N N . GLU B 1 136 ? 18.312 -14.492 -5.391 1 91.88 136 GLU B N 1
ATOM 2305 C CA . GLU B 1 136 ? 19.5 -15.312 -5.207 1 91.88 136 GLU B CA 1
ATOM 2306 C C . GLU B 1 136 ? 20 -15.258 -3.766 1 91.88 136 GLU B C 1
ATOM 2308 O O . GLU B 1 136 ? 20.156 -14.172 -3.201 1 91.88 136 GLU B O 1
ATOM 2313 N N . GLY B 1 137 ? 20.188 -16.406 -3.127 1 92.5 137 GLY B N 1
ATOM 2314 C CA . GLY B 1 137 ? 20.672 -16.484 -1.756 1 92.5 137 GLY B CA 1
ATOM 2315 C C . GLY B 1 137 ? 19.562 -16.344 -0.73 1 92.5 137 GLY B C 1
ATOM 2316 O O . GLY B 1 137 ? 19.812 -16.406 0.475 1 92.5 137 GLY B O 1
ATOM 2317 N N . GLU B 1 138 ? 18.406 -16.109 -1.214 1 95.62 138 GLU B N 1
ATOM 2318 C CA . GLU B 1 138 ? 17.25 -16.031 -0.324 1 95.62 138 GLU B CA 1
ATOM 2319 C C . GLU B 1 138 ? 16.641 -17.422 -0.098 1 95.62 138 GLU B C 1
ATOM 2321 O O . GLU B 1 138 ? 16.766 -18.297 -0.947 1 95.62 138 GLU B O 1
ATOM 2326 N N . ASP B 1 139 ? 15.992 -17.641 1.03 1 96 139 ASP B N 1
ATOM 2327 C CA . ASP B 1 139 ? 15.32 -18.891 1.34 1 96 139 ASP B CA 1
ATOM 2328 C C . ASP B 1 139 ? 14.062 -19.062 0.492 1 96 139 ASP B C 1
ATOM 2330 O O . ASP B 1 139 ? 13.656 -20.188 0.193 1 96 139 ASP B O 1
ATOM 2334 N N . VAL B 1 140 ? 13.461 -17.969 0.088 1 96.69 140 VAL B N 1
ATOM 2335 C CA . VAL B 1 140 ? 12.234 -18 -0.703 1 96.69 140 VAL B CA 1
ATOM 2336 C C . VAL B 1 140 ? 12.555 -18.453 -2.129 1 96.69 140 VAL B C 1
ATOM 2338 O O . VAL B 1 140 ? 13.562 -18.047 -2.701 1 96.69 140 VAL B O 1
ATOM 2341 N N . LYS B 1 141 ? 11.727 -19.281 -2.703 1 94.94 141 LYS B N 1
ATOM 2342 C CA . LYS B 1 141 ? 11.883 -19.719 -4.086 1 94.94 141 LYS B CA 1
ATOM 2343 C C . LYS B 1 141 ? 11.109 -18.828 -5.043 1 94.94 141 LYS B C 1
ATOM 2345 O O . LYS B 1 141 ? 9.93 -18.531 -4.82 1 94.94 141 LYS B O 1
ATOM 2350 N N . TYR B 1 142 ? 11.758 -18.391 -5.977 1 95.44 142 TYR B N 1
ATOM 2351 C CA . TYR B 1 142 ? 11.164 -17.516 -6.98 1 95.44 142 TYR B CA 1
ATOM 2352 C C . TYR B 1 142 ? 10.484 -18.328 -8.078 1 95.44 142 TYR B C 1
ATOM 2354 O O . TYR B 1 142 ? 11.023 -19.344 -8.531 1 95.44 142 TYR B O 1
ATOM 2362 N N . ALA B 1 143 ? 9.312 -17.891 -8.508 1 93.19 143 ALA B N 1
ATOM 2363 C CA . ALA B 1 143 ? 8.602 -18.484 -9.641 1 93.19 143 ALA B CA 1
ATOM 2364 C C . ALA B 1 143 ? 7.93 -17.406 -10.492 1 93.19 143 ALA B C 1
ATOM 2366 O O . ALA B 1 143 ? 7.324 -16.469 -9.961 1 93.19 143 ALA B O 1
ATOM 2367 N N . ASN B 1 144 ? 8.062 -17.516 -11.727 1 94.12 144 ASN B N 1
ATOM 2368 C CA . ASN B 1 144 ? 7.332 -16.719 -12.703 1 94.12 144 ASN B CA 1
ATOM 2369 C C . ASN B 1 144 ? 6.301 -17.547 -13.453 1 94.12 144 ASN B C 1
ATOM 2371 O O . ASN B 1 144 ? 6.656 -18.469 -14.188 1 94.12 144 ASN B O 1
ATOM 2375 N N . PRO B 1 145 ? 5.082 -17.203 -13.289 1 92.88 145 PRO B N 1
ATOM 2376 C CA . PRO B 1 145 ? 4.035 -18.047 -13.867 1 92.88 145 PRO B CA 1
ATOM 2377 C C . PRO B 1 145 ? 3.918 -17.891 -15.383 1 92.88 145 PRO B C 1
ATOM 2379 O O . PRO B 1 145 ? 3.279 -18.719 -16.047 1 92.88 145 PRO B O 1
ATOM 2382 N N . ILE B 1 146 ? 4.473 -16.859 -15.883 1 91.75 146 ILE B N 1
ATOM 2383 C CA . ILE B 1 146 ? 4.375 -16.625 -17.312 1 91.75 146 ILE B CA 1
ATOM 2384 C C . ILE B 1 146 ? 5.613 -17.172 -18.016 1 91.75 146 ILE B C 1
ATOM 2386 O O . ILE B 1 146 ? 6.73 -16.703 -17.766 1 91.75 146 ILE B O 1
ATOM 2390 N N . PRO B 1 147 ? 5.379 -18.047 -18.906 1 88.06 147 PRO B N 1
ATOM 2391 C CA . PRO B 1 147 ? 6.52 -18.594 -19.641 1 88.06 147 PRO B CA 1
ATOM 2392 C C . PRO B 1 147 ? 7.301 -17.531 -20.406 1 88.06 147 PRO B C 1
ATOM 2394 O O . PRO B 1 147 ? 6.711 -16.562 -20.906 1 88.06 147 PRO B O 1
ATOM 2397 N N . ALA B 1 148 ? 8.555 -17.766 -20.562 1 83.75 148 ALA B N 1
ATOM 2398 C CA . ALA B 1 148 ? 9.453 -16.797 -21.188 1 83.75 148 ALA B CA 1
ATOM 2399 C C . ALA B 1 148 ? 9.016 -16.484 -22.609 1 83.75 148 ALA B C 1
ATOM 2401 O O . ALA B 1 148 ? 9.086 -15.336 -23.047 1 83.75 148 ALA B O 1
ATOM 2402 N N . GLU B 1 149 ? 8.562 -17.453 -23.328 1 82.62 149 GLU B N 1
ATOM 2403 C CA . GLU B 1 149 ? 8.164 -17.297 -24.719 1 82.62 149 GLU B CA 1
ATOM 2404 C C . GLU B 1 149 ? 6.945 -16.375 -24.844 1 82.62 149 GLU B C 1
ATOM 2406 O O . GLU B 1 149 ? 6.82 -15.633 -25.812 1 82.62 149 GLU B O 1
ATOM 2411 N N . LYS B 1 150 ? 6.117 -16.422 -23.859 1 82 150 LYS B N 1
ATOM 2412 C CA . LYS B 1 150 ? 4.898 -15.625 -23.859 1 82 150 LYS B CA 1
ATOM 2413 C C . LYS B 1 150 ? 5.172 -14.203 -23.375 1 82 150 LYS B C 1
ATOM 2415 O O . LYS B 1 150 ? 4.492 -13.258 -23.797 1 82 150 LYS B O 1
ATOM 2420 N N . HIS B 1 151 ? 6.105 -14.008 -22.531 1 77.88 151 HIS B N 1
ATOM 2421 C CA . HIS B 1 151 ? 6.441 -12.688 -22.016 1 77.88 151 HIS B CA 1
ATOM 2422 C C . HIS B 1 151 ? 6.785 -11.727 -23.156 1 77.88 151 HIS B C 1
ATOM 2424 O O . HIS B 1 151 ? 6.406 -10.555 -23.109 1 77.88 151 HIS B O 1
ATOM 2430 N N . GLU B 1 152 ? 7.391 -12.312 -24.016 1 70.25 152 GLU B N 1
ATOM 2431 C CA . GLU B 1 152 ? 7.785 -11.516 -25.172 1 70.25 152 GLU B CA 1
ATOM 2432 C C . GLU B 1 152 ? 6.566 -11.023 -25.953 1 70.25 152 GLU B C 1
ATOM 2434 O O . GLU B 1 152 ? 6.562 -9.898 -26.453 1 70.25 152 GLU B O 1
ATOM 2439 N N . LYS B 1 153 ? 5.648 -11.688 -26 1 62.97 153 LYS B N 1
ATOM 2440 C CA . LYS B 1 153 ? 4.445 -11.352 -26.75 1 62.97 153 LYS B CA 1
ATOM 2441 C C . LYS B 1 153 ? 3.609 -10.312 -26.016 1 62.97 153 LYS B C 1
ATOM 2443 O O . LYS B 1 153 ? 2.977 -9.453 -26.641 1 62.97 153 LYS B O 1
ATOM 2448 N N . LEU B 1 154 ? 3.561 -10.406 -24.625 1 71.5 154 LEU B N 1
ATOM 2449 C CA . LEU B 1 154 ? 2.781 -9.5 -23.781 1 71.5 154 LEU B CA 1
ATOM 2450 C C . LEU B 1 154 ? 3.379 -8.094 -23.797 1 71.5 154 LEU B C 1
ATOM 2452 O O . LEU B 1 154 ? 2.648 -7.105 -23.719 1 71.5 154 LEU B O 1
ATOM 2456 N N . THR B 1 155 ? 4.648 -8.031 -23.766 1 57.56 155 THR B N 1
ATOM 2457 C CA . THR B 1 155 ? 5.344 -6.746 -23.844 1 57.56 155 THR B CA 1
ATOM 2458 C C . THR B 1 155 ? 5.043 -6.039 -25.156 1 57.56 155 THR B C 1
ATOM 2460 O O . THR B 1 155 ? 4.961 -4.812 -25.203 1 57.56 155 THR B O 1
ATOM 2463 N N . LEU B 1 156 ? 4.816 -6.828 -26.047 1 44.72 156 LEU B N 1
ATOM 2464 C CA . LEU B 1 156 ? 4.504 -6.32 -27.391 1 44.72 156 LEU B CA 1
ATOM 2465 C C . LEU B 1 156 ? 3.086 -5.762 -27.438 1 44.72 156 LEU B C 1
ATOM 2467 O O . LEU B 1 156 ? 2.814 -4.812 -28.172 1 44.72 156 LEU B O 1
ATOM 2471 N N . ILE B 1 157 ? 2.188 -6.324 -26.703 1 46.34 157 ILE B N 1
ATOM 2472 C CA . ILE B 1 157 ? 0.803 -5.867 -26.672 1 46.34 157 ILE B CA 1
ATOM 2473 C C . ILE B 1 157 ? 0.701 -4.586 -25.844 1 46.34 157 ILE B C 1
ATOM 2475 O O . ILE B 1 157 ? -0.087 -3.691 -26.172 1 46.34 157 ILE B O 1
ATOM 2479 N N . ASP B 1 158 ? 1.258 -4.504 -24.719 1 44.44 158 ASP B N 1
ATOM 2480 C CA . ASP B 1 158 ? 1.208 -3.342 -23.828 1 44.44 158 ASP B CA 1
ATOM 2481 C C . ASP B 1 158 ? 2.002 -2.176 -24.422 1 44.44 158 ASP B C 1
ATOM 2483 O O . ASP B 1 158 ? 1.949 -1.059 -23.891 1 44.44 158 ASP B O 1
ATOM 2487 N N . GLY B 1 159 ? 2.953 -2.268 -25.234 1 34.59 159 GLY B N 1
ATOM 2488 C CA . GLY B 1 159 ? 3.688 -1.205 -25.906 1 34.59 159 GLY B CA 1
ATOM 2489 C C . GLY B 1 159 ? 2.932 -0.597 -27.062 1 34.59 159 GLY B C 1
ATOM 2490 O O . GLY B 1 159 ? 2.008 -1.211 -27.594 1 34.59 159 GLY B O 1
#

Radius of gyration: 20.14 Å; Cα contacts (8 Å, |Δi|>4): 515; chains: 2; bounding box: 45×60×50 Å

Organism: NCBI:txid1816183

Solvent-accessible surface area (backbone atoms only — not comparable to full-atom values): 17047 Å² total; per-residue (Å²): 124,79,84,67,77,70,80,66,38,35,36,33,52,45,45,65,43,53,27,37,39,68,29,77,85,42,91,58,14,80,48,35,27,61,63,52,49,46,20,49,77,43,72,23,40,26,41,37,51,50,64,35,56,61,53,18,39,48,44,29,42,75,70,67,67,40,51,68,66,60,36,51,51,46,42,53,51,50,58,71,37,76,42,41,66,36,72,54,47,59,65,38,56,53,44,5,51,52,45,11,64,76,67,73,45,59,47,71,64,23,34,55,53,26,49,36,60,76,65,64,25,46,29,38,39,32,77,62,77,70,45,62,70,69,38,58,94,47,88,38,39,76,44,58,55,59,53,72,80,52,50,59,53,52,55,59,64,78,96,122,77,84,67,78,71,80,65,38,35,36,34,51,45,45,64,42,53,26,36,40,67,30,79,85,41,91,59,13,80,48,35,28,60,64,53,50,46,20,50,76,43,72,23,39,24,42,36,52,51,63,35,57,62,52,17,38,47,43,29,43,74,73,67,67,39,52,67,66,59,36,51,51,47,42,51,50,51,58,72,38,75,42,41,66,36,71,56,48,60,66,37,56,53,44,5,49,51,44,10,64,75,67,72,45,59,48,72,65,24,34,54,51,28,49,34,60,75,66,64,25,46,28,38,40,32,78,62,76,70,44,62,70,70,38,58,92,48,88,39,40,75,43,57,55,58,53,72,79,54,50,59,54,51,57,57,66,77,96

InterPro domains:
  IPR002716 PIN domain [PF01850] (13-135)
  IPR029060 PIN-like domain superfamily [SSF88723] (11-134)

Nearest PDB structures (foldseek):
  7vwo-assembly3_I  TM=8.392E-01  e=3.446E-06  Mycobacterium tuberculosis H37Rv
  8wmm-assembly1_G  TM=7.557E-01  e=9.155E-04  Chryseobacterium
  1v8p-assembly1_D  TM=6.688E-01  e=9.715E-04  Pyrobaculum aerophilum
  1v8o-assembly1_C  TM=6.834E-01  e=4.288E-03  Pyrobaculum aerophilum
  6asv-assembly1_A  TM=3.828E-01  e=8.087E+00  Escherichia coli O157:H7

Sequence (318 aa):
MPDSLPTEVTVLTDVNVLAIALTEDHPAHEDVFPWIQNALDGPNVLLVFDYYPLRAQYLMTSNFGVDDVAARNAIQSLVRSPARIISATETTLLKAYEISAAKNHDVYDSFIVALARAYDADYLVTTDRDFDDLCEGEDVKYANPIPAEKHEKLTLIDGMPDSLPTEVTVLTDVNVLAIALTEDHPAHEDVFPWIQNALDGPNVLLVFDYYPLRAQYLMTSNFGVDDVAARNAIQSLVRSPARIISATETTLLKAYEISAAKNHDVYDSFIVALARAYDADYLVTTDRDFDDLCEGEDVKYANPIPAEKHEKLTLIDG

Secondary structure (DSSP, 8-state):
---PPPSS-EEEE-HHHHHHHT-TTSTTHHHHHHHHHHHHHSSSEEEEETTHHHHHHHHHHHTS---HHHHHHHHHHHHHSS-EEE---HHHHHHHHHHHHHHT--HHHHHHHHHHHHTT-SEEE-S-TTHHHHTTT-SSEEE-SS-HHHHHHHHHHH-/---PPPSS-EEEE-HHHHHHHT-TTSTTHHHHHHHHHHHHHSSSEEEEETTHHHHHHHHHHHTS---HHHHHHHHHHHHHSSPEEE---HHHHHHHHHHHHHHT--HHHHHHHHHHHHTT-SEEE-S-TTHHHHTTT-SSEEE-SS-HHHHHHHHHHH-

Foldseek 3Di:
DQPADDAQFEEEEALVLLLLCLACPRPCNVLRVSNVCCCQVGNHEYEDEQCSLVVSLVCCVPPVVDDNVSSVVSSVVVVPTRHDHDYDDPVLLVQLVVLCVVQVHDSVLSSSLSVCVVVVGQEYEYQDPVCVSSCVVPNHHYDYSDDPVVVVVVVVVSD/DQPADDAQFEEEEALVLLLLCLACPRPCNVLRVSNVVCCQVGNHEYEDEQCSLVVSLVCCVPPVVDDNVSSVVSSVVVVPTRHDHDYDDPVLLVQLVVLCVVLVHDSVLSSSLSVCVVVVGQEYEYQDPVCVSSCVVPNHHYDYSDDPVVVVVVVVVSD

pLDDT: mean 91.06, std 12.55, range [34.34, 98.5]